Protein AF-0000000068209493 (afdb_homodimer)

Nearest PDB structures (foldseek):
  2lq6-assembly1_A  TM=4.702E-01  e=1.940E+00  Homo sapiens
  5knc-assembly1_G  TM=2.313E-01  e=2.821E+00  Enterococcus hirae ATCC 9790
  7uzk-assembly1_H  TM=2.709E-01  e=6.755E+00  Rattus norvegicus
  2lq6-assembly1_A  TM=4.781E-01  e=2.216E+00  Homo sapiens
  3aon-assembly1_A  TM=2.935E-01  e=2.082E+00  Enterococcus hirae

InterPro domains:
  IPR031424 UPAR/Ly6 domain-containing protein Quiver-like [PF17064] (22-140)
  IPR050975 Sleep homeostasis regulator [PTHR33562] (3-161)

Solvent-accessible surface area (backbone atoms only — not comparable to full-atom values): 18714 Å² total; per-residue (Å²): 135,85,79,76,77,78,76,76,74,76,74,74,74,73,74,67,71,65,85,68,60,36,28,17,44,69,44,30,27,84,81,37,48,71,50,44,64,36,26,69,84,63,66,55,72,68,40,65,45,48,71,66,34,33,51,51,30,23,52,54,42,23,72,75,37,68,76,35,38,71,66,48,55,77,57,60,73,51,57,50,71,60,70,52,55,17,21,25,30,36,33,33,28,54,63,92,42,77,41,43,38,26,17,34,39,70,33,80,62,54,86,62,31,60,58,55,50,47,59,71,64,43,45,93,48,40,35,69,78,41,66,49,72,38,73,48,69,49,60,43,41,67,77,69,74,72,67,71,66,63,64,62,62,56,58,54,56,56,54,56,58,71,70,102,136,84,80,76,76,76,76,77,74,75,74,73,73,74,74,68,73,64,83,69,61,37,28,17,42,69,45,30,27,85,82,37,48,72,50,45,64,36,26,68,82,63,65,56,70,67,39,64,46,48,72,66,34,32,51,50,30,22,51,54,40,23,73,75,37,68,75,34,38,70,66,48,56,77,55,60,73,5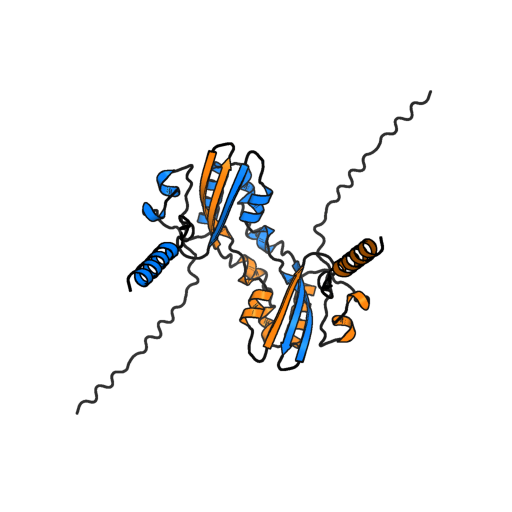0,56,50,71,61,69,52,56,17,21,25,30,36,33,34,28,55,65,91,45,76,38,43,39,26,17,32,38,70,34,81,62,56,87,61,32,58,58,55,51,45,57,72,65,43,45,93,48,40,35,68,78,41,65,50,73,38,75,48,67,49,58,44,42,67,78,69,72,69,66,70,64,63,62,62,61,57,59,53,54,56,56,55,58,69,72,99

Organism: Rhynchophorus ferrugineus (NCBI:txid354439)

Foldseek 3Di:
DPPPPPPPPPPPPPCPVPVFAAWEDQDDCVVPVPCQQAVVVVVNDTDGDDPVSLVSNLVRQCVVPVVSNVLSDDPVVVVVVDFDKDKDWDWDDDPNDIDIDIDIDGDDCVVNVSVSSQCVVDDPVRHDPDDDDDGHHHPPGDPPPPPVPVVVVVVVVVVVVVVD/DPPPPPPPPPPPPPCPVPVFAAWEDQDDCVVPVPCQQAVVVVVNDTDGDDPVSLVSNLVVQCVVPVVSNVLSDDDVVVVVVDFDKDKDWDWDDDPNDIDIDIDIDGDDCVVNVSVSSQCVVDDPVRHDPDDDDDGHHHPPGDPPPPPVPVVVVVVVVVVVVVVD

Secondary structure (DSSP, 8-state):
--------------------PPEEE-EETTT-HHHHHSTTTTTPPEEE-SHHHHHHHHHHHHHH-TTHHHHT---HHHHHH---EEEEEEEEEETTEEEEEEEEEEPP-GGG-HHHHHHHT--SSEEEEEEEEE-STTTTS-------THHHHHHHHHHHHHH-/--------------------PPEEE-EETTT-HHHHHSTTTTTPPEEE-SHHHHHHHHHHHHHH-TTHHHHT---HHHHHH---EEEEEEEEEETTEEEEEEEEEEPP-GGG-HHHHHHHT--SSEEEEEEEEE-STTTTS-------THHHHHHHHHHHHHH-

Radius of gyration: 28.02 Å; Cα contacts (8 Å, |Δi|>4): 519; chains: 2; bounding box: 82×65×112 Å

Sequence (328 aa):
MYTVVIHCVILLVLFFKSGECVKCYVCSTKDNETMCRNPEWHNLELYECGHQALENTRHIAKRIDPSYDKIFEVDTSAMSKHLDLDCLKVVTKVGNKEYIFRGCQLAEQKSLDICVKMKKADTNYLKKTHCSRCSTDGCNSVTRSFVSTMCLFLSFLLQIYRCFMYTVVIHCVILLVLFFKSGECVKCYVCSTKDNETMCRNPEWHNLELYECGHQALENTRHIAKRIDPSYDKIFEVDTSAMSKHLDLDCLKVVTKVGNKEYIFRGCQLAEQKSLDICVKMKKADTNYLKKTHCSRCSTDGCNSVTRSFVSTMCLFLSFLLQIYRCF

pLDDT: mean 76.42, std 22.76, range [31.73, 98.56]

Structure (mmCIF, N/CA/C/O backbone):
data_AF-0000000068209493-model_v1
#
loop_
_entity.id
_entity.type
_entity.pdbx_description
1 polymer 'Protein sleepless'
#
loop_
_atom_site.group_PDB
_atom_site.id
_atom_site.type_symbol
_atom_site.label_atom_id
_atom_site.label_alt_id
_atom_site.label_comp_id
_atom_site.label_asym_id
_atom_site.label_entity_id
_atom_site.label_seq_id
_atom_site.pdbx_PDB_ins_code
_atom_site.Cartn_x
_atom_site.Cartn_y
_atom_site.Cartn_z
_atom_site.occupancy
_atom_site.B_iso_or_equiv
_atom_site.auth_seq_id
_atom_site.auth_comp_id
_atom_site.auth_asym_id
_atom_site.auth_atom_id
_atom_site.pdbx_PDB_model_num
ATOM 1 N N . MET A 1 1 ? -19.766 25.422 -57.875 1 31.73 1 MET A N 1
ATOM 2 C CA . MET A 1 1 ? -20.156 24.625 -56.719 1 31.73 1 MET A CA 1
ATOM 3 C C . MET A 1 1 ? -18.938 24.172 -55.938 1 31.73 1 MET A C 1
ATOM 5 O O . MET A 1 1 ? -18.188 23.297 -56.375 1 31.73 1 MET A O 1
ATOM 9 N N . TYR A 1 2 ? -18.141 25.156 -55.281 1 37.19 2 TYR A N 1
ATOM 10 C CA . TYR A 1 2 ? -16.922 25.141 -54.5 1 37.19 2 TYR A CA 1
ATOM 11 C C . TYR A 1 2 ? -17.078 24.281 -53.25 1 37.19 2 TYR A C 1
ATOM 13 O O . TYR A 1 2 ? -17.938 24.562 -52.406 1 37.19 2 TYR A O 1
ATOM 21 N N . THR A 1 3 ? -17.016 22.906 -53.406 1 36.69 3 THR A N 1
ATOM 22 C CA . THR A 1 3 ? -17.047 21.891 -52.344 1 36.69 3 THR A CA 1
ATOM 23 C C . THR A 1 3 ? -15.977 22.188 -51.312 1 36.69 3 THR A C 1
ATOM 25 O O . THR A 1 3 ? -14.781 22.203 -51.625 1 36.69 3 THR A O 1
ATOM 28 N N . VAL A 1 4 ? -16.234 23.094 -50.344 1 35.09 4 VAL A N 1
ATOM 29 C CA . VAL A 1 4 ? -15.469 23.406 -49.156 1 35.09 4 VAL A CA 1
ATOM 30 C C . VAL A 1 4 ? -15.211 22.125 -48.344 1 35.09 4 VAL A C 1
ATOM 32 O O . VAL A 1 4 ? -16.156 21.453 -47.906 1 35.09 4 VAL A O 1
ATOM 35 N N . VAL A 1 5 ? -14.227 21.297 -48.719 1 36.25 5 VAL A N 1
ATOM 36 C CA . VAL A 1 5 ? -13.695 20.172 -47.969 1 36.25 5 VAL A CA 1
ATOM 37 C C . VAL A 1 5 ? -13.312 20.625 -46.562 1 36.25 5 VAL A C 1
ATOM 39 O O . VAL A 1 5 ? -12.414 21.453 -46.375 1 36.25 5 VAL A O 1
ATOM 42 N N . ILE A 1 6 ? -14.273 20.797 -45.625 1 36.53 6 ILE A N 1
ATOM 43 C CA . ILE A 1 6 ? -14.055 20.984 -44.188 1 36.53 6 ILE A CA 1
ATOM 44 C C . ILE A 1 6 ? -13.172 19.859 -43.656 1 36.53 6 ILE A C 1
ATOM 46 O O . ILE A 1 6 ? -13.57 18.688 -43.688 1 36.53 6 ILE A O 1
ATOM 50 N N . HIS A 1 7 ? -11.844 19.844 -44 1 37.94 7 HIS A N 1
ATOM 51 C CA . HIS A 1 7 ? -10.906 18.984 -43.281 1 37.94 7 HIS A CA 1
ATOM 52 C C . HIS A 1 7 ? -11.039 19.156 -41.781 1 37.94 7 HIS A C 1
ATOM 54 O O . HIS A 1 7 ? -10.781 20.25 -41.25 1 37.94 7 HIS A O 1
ATOM 60 N N . CYS A 1 8 ? -12.008 18.516 -41.094 1 36.91 8 CYS A N 1
ATOM 61 C CA . CYS A 1 8 ? -12.062 18.359 -39.656 1 36.91 8 CYS A CA 1
ATOM 62 C C . CYS A 1 8 ? -10.742 17.812 -39.125 1 36.91 8 CYS A C 1
ATOM 64 O O . CYS A 1 8 ? -10.406 16.656 -39.344 1 36.91 8 CYS A O 1
ATOM 66 N N . VAL A 1 9 ? -9.648 18.609 -39.125 1 35.78 9 VAL A N 1
ATOM 67 C CA . VAL A 1 9 ? -8.484 18.297 -38.312 1 35.78 9 VAL A CA 1
ATOM 68 C C . VAL A 1 9 ? -8.938 17.875 -36.906 1 35.78 9 VAL A C 1
ATOM 70 O O . VAL A 1 9 ? -9.508 18.656 -36.156 1 35.78 9 VAL A O 1
ATOM 73 N N . ILE A 1 10 ? -9.438 16.641 -36.781 1 37.81 10 ILE A N 1
ATOM 74 C CA . ILE A 1 10 ? -9.516 16 -35.469 1 37.81 10 ILE A CA 1
ATOM 75 C C . ILE A 1 10 ? -8.219 16.234 -34.688 1 37.81 10 ILE A C 1
ATOM 77 O O . ILE A 1 10 ? -7.16 15.734 -35.094 1 37.81 10 ILE A O 1
ATOM 81 N N . LEU A 1 11 ? -7.969 17.469 -34.219 1 36.62 11 LEU A N 1
ATOM 82 C CA . LEU A 1 11 ? -6.977 17.703 -33.156 1 36.62 11 LEU A CA 1
ATOM 83 C C . LEU A 1 11 ? -7.047 16.609 -32.125 1 36.62 11 LEU A C 1
ATOM 85 O O . LEU A 1 11 ? -8.031 16.5 -31.375 1 36.62 11 LEU A O 1
ATOM 89 N N . LEU A 1 12 ? -6.535 15.484 -32.406 1 35.66 12 LEU A N 1
ATOM 90 C CA . LEU A 1 12 ? -6.199 14.516 -31.375 1 35.66 12 LEU A CA 1
ATOM 91 C C . LEU A 1 12 ? -5.457 15.188 -30.219 1 35.66 12 LEU A C 1
ATOM 93 O O . LEU A 1 12 ? -4.273 15.523 -30.359 1 35.66 12 LEU A O 1
ATOM 97 N N . VAL A 1 13 ? -6.078 16.094 -29.453 1 35.31 13 VAL A N 1
ATOM 98 C CA . VAL A 1 13 ? -5.527 16.484 -28.156 1 35.31 13 VAL A CA 1
ATOM 99 C C . VAL A 1 13 ? -5.031 15.242 -27.422 1 35.31 13 VAL A C 1
ATOM 101 O O . VAL A 1 13 ? -5.824 14.383 -27.031 1 35.31 13 VAL A O 1
ATOM 104 N N . LEU A 1 14 ? -3.996 14.633 -27.906 1 34.66 14 LEU A N 1
ATOM 105 C CA . LEU A 1 14 ? -3.242 13.75 -27.031 1 34.66 14 LEU A CA 1
ATOM 106 C C . LEU A 1 14 ? -3.123 14.344 -25.625 1 34.66 14 LEU A C 1
ATOM 108 O O . LEU A 1 14 ? -2.381 15.305 -25.422 1 34.66 14 LEU A O 1
ATOM 112 N N . PHE A 1 15 ? -4.227 14.445 -24.875 1 35.72 15 PHE A N 1
ATOM 113 C CA . PHE A 1 15 ? -4.102 14.656 -23.438 1 35.72 15 PHE A CA 1
ATOM 114 C C . PHE A 1 15 ? -3.014 13.766 -22.844 1 35.72 15 PHE A C 1
ATOM 116 O O . PHE A 1 15 ? -3.217 12.562 -22.672 1 35.72 15 PHE A O 1
ATOM 123 N N . PHE A 1 16 ? -1.826 13.875 -23.312 1 33.34 16 PHE A N 1
ATOM 124 C CA . PHE A 1 16 ? -0.745 13.383 -22.469 1 33.34 16 PHE A CA 1
ATOM 125 C C . PHE A 1 16 ? -1.03 13.672 -21 1 33.34 16 PHE A C 1
ATOM 127 O O . PHE A 1 16 ? -1.146 14.836 -20.609 1 33.34 16 PHE A O 1
ATOM 134 N N . LYS A 1 17 ? -1.896 13.023 -20.406 1 35.25 17 LYS A N 1
ATOM 135 C CA . LYS A 1 17 ? -1.907 13.133 -18.953 1 35.25 17 LYS A CA 1
ATOM 136 C C . LYS A 1 17 ? -0.489 13.164 -18.391 1 35.25 17 LYS A C 1
ATOM 138 O O . LYS A 1 17 ? 0.212 12.148 -18.391 1 35.25 17 LYS A O 1
ATOM 143 N N . SER A 1 18 ? 0.429 13.977 -18.625 1 37.78 18 SER A N 1
ATOM 144 C CA . SER A 1 18 ? 1.604 14.219 -17.797 1 37.78 18 SER A CA 1
ATOM 145 C C . SER A 1 18 ? 1.307 13.953 -16.328 1 37.78 18 SER A C 1
ATOM 147 O O . SER A 1 18 ? 0.245 14.32 -15.82 1 37.78 18 SER A O 1
ATOM 149 N N . GLY A 1 19 ? 1.503 12.758 -15.891 1 46.53 19 GLY A N 1
ATOM 150 C CA . GLY A 1 19 ? 1.277 12.359 -14.516 1 46.53 19 GLY A CA 1
ATOM 151 C C . GLY A 1 19 ? 1.45 13.5 -13.523 1 46.53 19 GLY A C 1
ATOM 152 O O . GLY A 1 19 ? 2.547 13.719 -13.008 1 46.53 19 GLY A O 1
ATOM 153 N N . GLU A 1 20 ? 0.822 14.578 -13.766 1 58.5 20 GLU A N 1
ATOM 154 C CA . GLU A 1 20 ? 0.876 15.781 -12.938 1 58.5 20 GLU A CA 1
ATOM 155 C C . GLU A 1 20 ? 0.744 15.438 -11.453 1 58.5 20 GLU A C 1
ATOM 157 O O . GLU A 1 20 ? -0.071 14.594 -11.078 1 58.5 20 GLU A O 1
ATOM 162 N N . CYS A 1 21 ? 1.798 15.781 -10.617 1 75 21 CYS A N 1
ATOM 163 C CA . CYS A 1 21 ? 1.817 15.656 -9.164 1 75 21 CYS A CA 1
ATOM 164 C C . CYS A 1 21 ? 0.58 16.297 -8.547 1 75 21 CYS A C 1
ATOM 166 O O . CYS A 1 21 ? 0.134 17.359 -8.992 1 75 21 CYS A O 1
ATOM 168 N N . VAL A 1 22 ? -0.1 15.641 -7.723 1 84.75 22 VAL A N 1
ATOM 169 C CA . VAL A 1 22 ? -1.278 16.141 -7.023 1 84.75 22 VAL A CA 1
ATOM 170 C C . VAL A 1 22 ? -0.925 17.422 -6.277 1 84.75 22 VAL A C 1
ATOM 172 O O . VAL A 1 22 ? 0.2 17.578 -5.797 1 84.75 22 VAL A O 1
ATOM 175 N N . LYS A 1 23 ? -1.852 18.406 -6.32 1 92 23 LYS A N 1
ATOM 176 C CA . LYS A 1 23 ? -1.692 19.625 -5.539 1 92 23 LYS A CA 1
ATOM 177 C C . LYS A 1 23 ? -2.539 19.578 -4.27 1 92 23 LYS A C 1
ATOM 179 O O . LYS A 1 23 ? -3.705 19.188 -4.309 1 92 23 LYS A O 1
ATOM 184 N N . CYS A 1 24 ? -1.912 20.016 -3.152 1 94.81 24 CYS A N 1
ATOM 185 C CA . CYS A 1 24 ? -2.578 19.844 -1.864 1 94.81 24 CYS A CA 1
ATOM 186 C C . CYS A 1 24 ? -2.426 21.094 -1.007 1 94.81 24 CYS A C 1
ATOM 188 O O . CYS A 1 24 ? -1.529 21.906 -1.24 1 94.81 24 CYS A O 1
ATOM 190 N N . TYR A 1 25 ? -3.357 21.281 -0.033 1 96.25 25 TYR A N 1
ATOM 191 C CA . TYR A 1 25 ? -3.145 22.25 1.036 1 96.25 25 TYR A CA 1
ATOM 192 C C . TYR A 1 25 ? -2.035 21.781 1.976 1 96.25 25 TYR A C 1
ATOM 194 O O . TYR A 1 25 ? -1.964 20.609 2.334 1 96.25 25 TYR A O 1
ATOM 202 N N . VAL A 1 26 ? -1.136 22.734 2.25 1 97.75 26 VAL A N 1
ATOM 203 C CA . VAL A 1 26 ? -0.079 22.484 3.225 1 97.75 26 VAL A CA 1
ATOM 204 C C . VAL A 1 26 ? -0.149 23.531 4.34 1 97.75 26 VAL A C 1
ATOM 206 O O . VAL A 1 26 ? 0.215 24.688 4.137 1 97.75 26 VAL A O 1
ATOM 209 N N . CYS A 1 27 ? -0.677 23.031 5.484 1 97.94 27 CYS A N 1
ATOM 210 C CA . CYS A 1 27 ? -0.925 23.984 6.566 1 97.94 27 CYS A CA 1
ATOM 211 C C . CYS A 1 27 ? -1.177 23.25 7.879 1 97.94 27 CYS A C 1
ATOM 213 O O . CYS A 1 27 ? -1.248 22.016 7.906 1 97.94 27 CYS A O 1
ATOM 215 N N . SER A 1 28 ? -1.224 23.969 8.992 1 98.5 28 SER A N 1
ATOM 216 C CA . SER A 1 28 ? -1.59 23.5 10.32 1 98.5 28 SER A CA 1
ATOM 217 C C . SER A 1 28 ? -2.391 24.547 11.086 1 98.5 28 SER A C 1
ATOM 219 O O . SER A 1 28 ? -2.105 25.734 10.992 1 98.5 28 SER A O 1
ATOM 221 N N . THR A 1 29 ? -3.367 24.016 11.836 1 97.81 29 THR A N 1
ATOM 222 C CA . THR A 1 29 ? -4.117 24.938 12.68 1 97.81 29 THR A CA 1
ATOM 223 C C . THR A 1 29 ? -3.223 25.516 13.781 1 97.81 29 THR A C 1
ATOM 225 O O . THR A 1 29 ? -3.535 26.562 14.359 1 97.81 29 THR A O 1
ATOM 228 N N . LYS A 1 30 ? -2.145 24.906 14.055 1 97.56 30 LYS A N 1
ATOM 229 C CA . LYS A 1 30 ? -1.186 25.453 15.008 1 97.56 30 LYS A CA 1
ATOM 230 C C . LYS A 1 30 ? -0.58 26.75 14.492 1 97.56 30 LYS A C 1
ATOM 232 O O . LYS A 1 30 ? -0.306 27.672 15.273 1 97.56 30 LYS A O 1
ATOM 237 N N . ASP A 1 31 ? -0.325 26.859 13.18 1 96.94 31 ASP A N 1
ATOM 238 C CA . ASP A 1 31 ? 0.285 28.031 12.562 1 96.94 31 ASP A CA 1
ATOM 239 C C . ASP A 1 31 ? -0.766 29.094 12.242 1 96.94 31 ASP A C 1
ATOM 241 O O . ASP A 1 31 ? -0.538 30.281 12.445 1 96.94 31 ASP A O 1
ATOM 245 N N . ASN A 1 32 ? -1.855 28.672 11.711 1 97.06 32 ASN A N 1
ATOM 246 C CA . ASN A 1 32 ? -2.986 29.531 11.383 1 97.06 32 ASN A CA 1
ATOM 247 C C . ASN A 1 32 ? -4.312 28.781 11.508 1 97.06 32 ASN A C 1
ATOM 249 O O . ASN A 1 32 ? -4.723 28.078 10.586 1 97.06 32 ASN A O 1
ATOM 253 N N . GLU A 1 33 ? -4.984 29.016 12.625 1 97.19 33 GLU A N 1
ATOM 254 C CA . GLU A 1 33 ? -6.191 28.281 12.984 1 97.19 33 GLU A CA 1
ATOM 255 C C . GLU A 1 33 ? -7.281 28.453 11.938 1 97.19 33 GLU A C 1
ATOM 257 O O . GLU A 1 33 ? -7.77 27.469 11.375 1 97.19 33 GLU A O 1
ATOM 262 N N . THR A 1 34 ? -7.621 29.641 11.586 1 95.19 34 THR A N 1
ATOM 263 C CA . THR A 1 34 ? -8.75 29.953 10.719 1 95.19 34 THR A CA 1
ATOM 264 C C . THR A 1 34 ? -8.484 29.484 9.289 1 95.19 34 THR A C 1
ATOM 266 O O . THR A 1 34 ? -9.328 28.844 8.672 1 95.19 34 THR A O 1
ATOM 269 N N . MET A 1 35 ? -7.305 29.719 8.797 1 95.5 35 MET A N 1
ATOM 270 C CA . MET A 1 35 ? -6.973 29.422 7.41 1 95.5 35 MET A CA 1
ATOM 271 C C . MET A 1 35 ? -6.902 27.906 7.188 1 95.5 35 MET A C 1
ATOM 273 O O . MET A 1 35 ? -7.426 27.406 6.195 1 95.5 35 MET A O 1
ATOM 277 N N . CYS A 1 36 ? -6.297 27.188 8.164 1 97.31 36 CYS A N 1
ATOM 278 C CA . CYS A 1 36 ? -6.078 25.766 7.93 1 97.31 36 CYS A CA 1
ATOM 279 C C . CYS A 1 36 ? -7.324 24.953 8.266 1 97.31 36 CYS A C 1
ATOM 281 O O . CYS A 1 36 ? -7.527 23.875 7.723 1 97.31 36 CYS A O 1
ATOM 283 N N . ARG A 1 37 ? -8.18 25.469 9.141 1 94.75 37 ARG A N 1
ATOM 284 C CA . ARG A 1 37 ? -9.422 24.766 9.461 1 94.75 37 ARG A CA 1
ATOM 285 C C . ARG A 1 37 ? -10.328 24.688 8.242 1 94.75 37 ARG A C 1
ATOM 287 O O . ARG A 1 37 ? -11 23.672 8.023 1 94.75 37 ARG A O 1
ATOM 294 N N . ASN A 1 38 ? -10.367 25.766 7.41 1 92.38 38 ASN A N 1
ATOM 295 C CA . ASN A 1 38 ? -11.172 25.828 6.195 1 92.38 38 ASN A CA 1
ATOM 296 C C . ASN A 1 38 ? -10.383 26.422 5.031 1 92.38 38 ASN A C 1
ATOM 298 O O . ASN A 1 38 ? -10.695 27.531 4.574 1 92.38 38 ASN A O 1
ATOM 302 N N . PRO A 1 39 ? -9.453 25.609 4.457 1 96.06 39 PRO A N 1
ATOM 303 C CA . PRO A 1 39 ? -8.516 26.203 3.502 1 96.06 39 PRO A CA 1
ATOM 304 C C . PRO A 1 39 ? -9.188 26.609 2.193 1 96.06 39 PRO A C 1
ATOM 306 O O . PRO A 1 39 ? -8.828 27.641 1.603 1 96.06 39 PRO A O 1
ATOM 309 N N . GLU A 1 40 ? -10.141 25.828 1.741 1 90.38 40 GLU A N 1
ATOM 310 C CA . GLU A 1 40 ? -10.844 26.172 0.509 1 90.38 40 GLU A CA 1
ATOM 311 C C . GLU A 1 40 ? -11.617 27.469 0.66 1 90.38 40 GLU A C 1
ATOM 313 O O . GLU A 1 40 ? -11.578 28.328 -0.224 1 90.38 40 GLU A O 1
ATOM 318 N N . TRP A 1 41 ? -12.305 27.594 1.785 1 90.31 41 TRP A N 1
ATOM 319 C CA . TRP A 1 41 ? -13.102 28.781 2.059 1 90.31 41 TRP A CA 1
ATOM 320 C C . TRP A 1 41 ? -12.234 30.031 2.055 1 90.31 41 TRP A C 1
ATOM 322 O O . TRP A 1 41 ? -12.688 31.125 1.674 1 90.31 41 TRP A O 1
ATOM 332 N N . HIS A 1 42 ? -11.062 29.969 2.52 1 95.25 42 HIS A N 1
ATOM 333 C CA . HIS A 1 42 ? -10.18 31.125 2.654 1 95.25 42 HIS A CA 1
ATOM 334 C C . HIS A 1 42 ? -9.211 31.219 1.477 1 95.25 42 HIS A C 1
ATOM 336 O O . HIS A 1 42 ? -8.219 31.938 1.539 1 95.25 42 HIS A O 1
ATOM 342 N N . ASN A 1 43 ? -9.414 30.484 0.457 1 94.62 43 ASN A N 1
ATOM 343 C CA . ASN A 1 43 ? -8.656 30.5 -0.792 1 94.62 43 ASN A CA 1
ATOM 344 C C . ASN A 1 43 ? -7.172 30.25 -0.554 1 94.62 43 ASN A C 1
ATOM 346 O O . ASN A 1 43 ? -6.324 30.938 -1.126 1 94.62 43 ASN A O 1
ATOM 350 N N . LEU A 1 44 ? -6.895 29.359 0.387 1 95.88 44 LEU A N 1
ATOM 351 C CA . LEU A 1 44 ? -5.5 28.984 0.604 1 95.88 44 LEU A CA 1
ATOM 352 C C . LEU A 1 44 ? -4.902 28.359 -0.653 1 95.88 44 LEU A C 1
ATOM 354 O O . LEU A 1 44 ? -5.559 27.562 -1.325 1 95.88 44 LEU A O 1
ATOM 358 N N . GLU A 1 45 ? -3.66 28.672 -0.93 1 96.38 45 GLU A N 1
ATOM 359 C CA . GLU A 1 45 ? -2.99 28.188 -2.129 1 96.38 45 GLU A CA 1
ATOM 360 C C . GLU A 1 45 ? -2.668 26.688 -2.008 1 96.38 45 GLU A C 1
ATOM 362 O O . GLU A 1 45 ? -2.316 26.219 -0.927 1 96.38 45 GLU A O 1
ATOM 367 N N . LEU A 1 46 ? -2.744 26.047 -3.166 1 95.12 46 LEU A N 1
ATOM 368 C CA . LEU A 1 46 ? -2.346 24.656 -3.26 1 95.12 46 LEU A CA 1
ATOM 369 C C . LEU A 1 46 ? -0.872 24.531 -3.633 1 95.12 46 LEU A C 1
ATOM 371 O O . LEU A 1 46 ? -0.346 25.359 -4.379 1 95.12 46 LEU A O 1
ATOM 375 N N . TYR A 1 47 ? -0.259 23.516 -3.121 1 93.25 47 TYR A N 1
ATOM 376 C CA . TYR A 1 47 ? 1.136 23.234 -3.439 1 93.25 47 TYR A CA 1
ATOM 377 C C . TYR A 1 47 ? 1.268 21.906 -4.172 1 93.25 47 TYR A C 1
ATOM 379 O O . TYR A 1 47 ? 0.614 20.922 -3.809 1 93.25 47 TYR A O 1
ATOM 387 N N . GLU A 1 48 ? 2.15 21.875 -5.145 1 90.44 48 GLU A N 1
ATOM 388 C CA . GLU A 1 48 ? 2.449 20.609 -5.824 1 90.44 48 GLU A CA 1
ATOM 389 C C . GLU A 1 48 ? 3.221 19.656 -4.914 1 90.44 48 GLU A C 1
ATOM 391 O O . GLU A 1 48 ? 4.211 20.062 -4.289 1 90.44 48 GLU A O 1
ATOM 396 N N . CYS A 1 49 ? 2.734 18.5 -4.809 1 87.31 49 CYS A N 1
ATOM 397 C CA . CYS A 1 49 ? 3.418 17.531 -3.963 1 87.31 4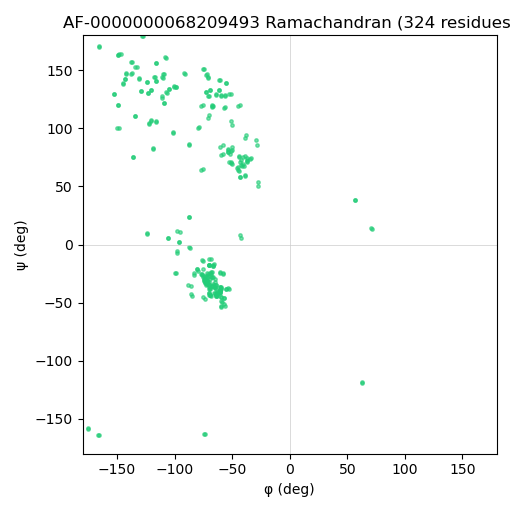9 CYS A CA 1
ATOM 398 C C . CYS A 1 49 ? 4.707 17.047 -4.617 1 87.31 49 CYS A C 1
ATOM 400 O O . CYS A 1 49 ? 4.723 16.734 -5.809 1 87.31 49 CYS A O 1
ATOM 402 N N . GLY A 1 50 ? 5.719 17.062 -3.912 1 80.81 50 GLY A N 1
ATOM 403 C CA . GLY A 1 50 ? 7.07 16.594 -4.203 1 80.81 50 GLY A CA 1
ATOM 404 C C . GLY A 1 50 ? 7.941 16.5 -2.965 1 80.81 50 GLY A C 1
ATOM 405 O O . GLY A 1 50 ? 7.434 16.438 -1.844 1 80.81 50 GLY A O 1
ATOM 406 N N . HIS A 1 51 ? 9.18 16.406 -3.16 1 78.5 51 HIS A N 1
ATOM 407 C CA . HIS A 1 51 ? 10.109 16.234 -2.049 1 78.5 51 HIS A CA 1
ATOM 408 C C . HIS A 1 51 ? 9.961 17.375 -1.033 1 78.5 51 HIS A C 1
ATOM 410 O O . HIS A 1 51 ? 9.922 17.125 0.174 1 78.5 51 HIS A O 1
ATOM 416 N N . GLN A 1 52 ? 9.906 18.594 -1.536 1 85.19 52 GLN A N 1
ATOM 417 C CA . GLN A 1 52 ? 9.82 19.75 -0.645 1 85.19 52 GLN A CA 1
ATOM 418 C C . GLN A 1 52 ? 8.539 19.719 0.178 1 85.19 52 GLN A C 1
ATOM 420 O O . GLN A 1 52 ? 8.555 20.016 1.374 1 85.19 52 GLN A O 1
ATOM 425 N N . ALA A 1 53 ? 7.457 19.359 -0.437 1 89 53 ALA A N 1
ATOM 426 C CA . ALA A 1 53 ? 6.176 19.312 0.263 1 89 53 ALA A CA 1
ATOM 427 C C . ALA A 1 53 ? 6.18 18.219 1.326 1 89 53 ALA A C 1
ATOM 429 O O . ALA A 1 53 ? 5.586 18.375 2.396 1 89 53 ALA A O 1
ATOM 430 N N . LEU A 1 54 ? 6.879 17.156 1.012 1 89.56 54 LEU A N 1
ATOM 431 C CA . LEU A 1 54 ? 7.031 16.094 1.991 1 89.56 54 LEU A CA 1
ATOM 432 C C . LEU A 1 54 ? 7.801 16.578 3.215 1 89.56 54 LEU A C 1
ATOM 434 O O . LEU A 1 54 ? 7.398 16.328 4.352 1 89.56 54 LEU A O 1
ATOM 438 N N . GLU A 1 55 ? 8.828 17.297 2.959 1 88.44 55 GLU A N 1
ATOM 439 C CA . GLU A 1 55 ? 9.625 17.844 4.051 1 88.44 55 GLU A CA 1
ATOM 440 C C . GLU A 1 55 ? 8.828 18.859 4.859 1 88.44 55 GLU A C 1
ATOM 442 O O . GLU A 1 55 ? 8.891 18.859 6.09 1 88.44 55 GLU A O 1
ATOM 447 N N . ASN A 1 56 ? 8.109 19.672 4.184 1 94.25 56 ASN A N 1
ATOM 448 C CA . ASN A 1 56 ? 7.27 20.656 4.867 1 94.25 56 ASN A CA 1
ATOM 449 C C . ASN A 1 56 ? 6.234 19.984 5.762 1 94.25 56 ASN A C 1
ATOM 451 O O . ASN A 1 56 ? 5.996 20.422 6.887 1 94.25 56 ASN A O 1
ATOM 455 N N . THR A 1 57 ? 5.672 18.938 5.27 1 97.19 57 THR A N 1
ATOM 456 C CA . THR A 1 57 ? 4.695 18.203 6.062 1 97.19 57 THR A CA 1
ATOM 457 C C . THR A 1 57 ? 5.344 17.625 7.316 1 97.19 57 THR A C 1
ATOM 459 O O . THR A 1 57 ? 4.762 17.672 8.398 1 97.19 57 THR A O 1
ATOM 462 N N . ARG A 1 58 ? 6.508 17.125 7.141 1 95.25 58 ARG A N 1
ATOM 463 C CA . ARG A 1 58 ? 7.258 16.594 8.273 1 95.25 58 ARG A CA 1
ATOM 464 C C . ARG A 1 58 ? 7.504 17.688 9.32 1 95.25 58 ARG A C 1
ATOM 466 O O . ARG A 1 58 ? 7.281 17.469 10.516 1 95.25 58 ARG A O 1
ATOM 473 N N . HIS A 1 59 ? 7.895 18.797 8.852 1 96.31 59 HIS A N 1
ATOM 474 C CA . HIS A 1 59 ? 8.164 19.891 9.766 1 96.31 59 HIS A CA 1
ATOM 475 C C . HIS A 1 59 ? 6.895 20.328 10.492 1 96.31 59 HIS A C 1
ATOM 477 O O . HIS A 1 59 ? 6.922 20.594 11.695 1 96.31 59 HIS A O 1
ATOM 483 N N . ILE A 1 60 ? 5.84 20.406 9.805 1 98.19 60 ILE A N 1
ATOM 484 C CA . ILE A 1 60 ? 4.555 20.766 10.398 1 98.19 60 ILE A CA 1
ATOM 485 C C . ILE A 1 60 ? 4.18 19.75 11.477 1 98.19 60 ILE A C 1
ATOM 487 O O . ILE A 1 60 ? 3.832 20.141 12.594 1 98.19 60 ILE A O 1
ATOM 491 N N . ALA A 1 61 ? 4.277 18.531 11.141 1 98.06 61 ALA A N 1
ATOM 492 C CA . ALA A 1 61 ? 3.92 17.469 12.078 1 98.06 61 ALA A CA 1
ATOM 493 C C . ALA A 1 61 ? 4.793 17.516 13.328 1 98.06 61 ALA A C 1
ATOM 495 O O . ALA A 1 61 ? 4.297 17.391 14.445 1 98.06 61 ALA A O 1
ATOM 496 N N . LYS A 1 62 ? 6.062 17.75 13.117 1 97.25 62 LYS A N 1
ATOM 497 C CA . LYS A 1 62 ? 7.023 17.828 14.219 1 97.25 62 LYS A CA 1
ATOM 498 C C . LYS A 1 62 ? 6.66 18.953 15.188 1 97.25 62 LYS A C 1
ATOM 500 O O . LYS A 1 62 ? 6.84 18.812 16.406 1 97.25 62 LYS A O 1
ATOM 505 N N . ARG A 1 63 ? 6.168 20.047 14.688 1 97.5 63 ARG A N 1
ATOM 506 C CA . ARG A 1 63 ? 5.812 21.188 15.523 1 97.5 63 ARG A CA 1
ATOM 507 C C . ARG A 1 63 ? 4.57 20.891 16.359 1 97.5 63 ARG A C 1
ATOM 509 O O . ARG A 1 63 ? 4.375 21.484 17.422 1 97.5 63 ARG A O 1
ATOM 516 N N . ILE A 1 64 ? 3.758 20 15.891 1 97 64 ILE A N 1
ATOM 517 C CA . ILE A 1 64 ? 2.588 19.594 16.656 1 97 64 ILE A CA 1
ATOM 518 C C . ILE A 1 64 ? 3.018 18.672 17.797 1 97 64 ILE A C 1
ATOM 520 O O . ILE A 1 64 ? 2.582 18.828 18.938 1 97 64 ILE A O 1
ATOM 524 N N . ASP A 1 65 ? 3.873 17.719 17.484 1 96.25 65 ASP A N 1
ATOM 525 C CA . ASP A 1 65 ? 4.488 16.812 18.453 1 96.25 65 ASP A CA 1
ATOM 526 C C . ASP A 1 65 ? 5.844 16.328 17.953 1 96.25 65 ASP A C 1
ATOM 528 O O . ASP A 1 65 ? 5.945 15.789 16.844 1 96.25 65 ASP A O 1
ATOM 532 N N . PRO A 1 66 ? 6.855 16.422 18.766 1 96.19 66 PRO A N 1
ATOM 533 C CA . PRO A 1 66 ? 8.203 16.062 18.328 1 96.19 66 PRO A CA 1
ATOM 534 C C . PRO A 1 66 ? 8.312 14.594 17.891 1 96.19 66 PRO A C 1
ATOM 536 O O . PRO A 1 66 ? 9.148 14.258 17.062 1 96.19 66 PRO A O 1
ATOM 539 N N . SER A 1 67 ? 7.445 13.742 18.375 1 93.62 67 SER A N 1
ATOM 540 C CA . SER A 1 67 ? 7.512 12.328 18.047 1 93.62 67 SER A CA 1
ATOM 541 C C . SER A 1 67 ? 7.129 12.086 16.594 1 93.62 67 SER A C 1
ATOM 543 O O . SER A 1 67 ? 7.449 11.031 16.031 1 93.62 67 SER A O 1
ATOM 545 N N . TYR A 1 68 ? 6.453 13.078 15.977 1 95.94 68 TYR A N 1
ATOM 546 C CA . TYR A 1 68 ? 6.031 12.93 14.586 1 95.94 68 TYR A CA 1
ATOM 547 C C . TYR A 1 68 ? 7.215 13.102 13.641 1 95.94 68 TYR A C 1
ATOM 549 O O . TYR A 1 68 ? 7.141 12.719 12.469 1 95.94 68 TYR A O 1
ATOM 557 N N . ASP A 1 69 ? 8.305 13.594 14.07 1 94.81 69 ASP A N 1
ATOM 558 C CA . ASP A 1 69 ? 9.469 13.805 13.211 1 94.81 69 ASP A CA 1
ATOM 559 C C . ASP A 1 69 ? 9.898 12.5 12.539 1 94.81 69 ASP A C 1
ATOM 561 O O . ASP A 1 69 ? 9.898 12.391 11.312 1 94.81 69 ASP A O 1
ATOM 565 N N . LYS A 1 70 ? 10.102 11.461 13.305 1 89.75 70 LYS A N 1
ATOM 566 C CA . LYS A 1 70 ? 10.57 10.18 12.789 1 89.75 70 LYS A CA 1
ATOM 567 C C . LYS A 1 70 ? 9.469 9.477 11.984 1 89.75 70 LYS A C 1
ATOM 569 O O . LYS A 1 70 ? 9.75 8.836 10.969 1 89.75 70 LYS A O 1
ATOM 574 N N . ILE A 1 71 ? 8.266 9.688 12.422 1 91 71 ILE A N 1
ATOM 575 C CA . ILE A 1 71 ? 7.121 9.016 11.812 1 91 71 ILE A CA 1
ATOM 576 C C . ILE A 1 71 ? 6.922 9.523 10.383 1 91 71 ILE A C 1
ATOM 578 O O . ILE A 1 71 ? 6.586 8.75 9.484 1 91 71 ILE A O 1
ATOM 582 N N . PHE A 1 72 ? 7.184 10.789 10.18 1 93.19 72 PHE A N 1
ATOM 583 C CA . PHE A 1 72 ? 6.902 11.422 8.891 1 93.19 72 PHE A CA 1
ATOM 584 C C . PHE A 1 72 ? 8.148 11.445 8.016 1 93.19 72 PHE A C 1
ATOM 586 O O . PHE A 1 72 ? 8.133 11.992 6.914 1 93.19 72 PHE A O 1
ATOM 593 N N . GLU A 1 73 ? 9.211 10.867 8.523 1 86.69 73 GLU A N 1
ATOM 594 C CA . GLU A 1 73 ? 10.414 10.758 7.699 1 86.69 73 GLU A CA 1
ATOM 595 C C . GLU A 1 73 ? 10.188 9.812 6.523 1 86.69 73 GLU A C 1
ATOM 597 O O . GLU A 1 73 ? 9.688 8.703 6.695 1 86.69 73 GLU A O 1
ATOM 602 N N . VAL A 1 74 ? 10.328 10.422 5.375 1 74.5 74 VAL A N 1
ATOM 603 C CA . VAL A 1 74 ? 10.227 9.594 4.176 1 74.5 74 VAL A CA 1
ATOM 604 C C . VAL A 1 74 ? 11.617 9.305 3.629 1 74.5 74 VAL A C 1
ATOM 606 O O . VAL A 1 74 ? 12.328 10.211 3.193 1 74.5 74 VAL A O 1
ATOM 609 N N . ASP A 1 75 ? 12.062 8.156 4.031 1 63 75 ASP A N 1
ATOM 610 C CA . ASP A 1 75 ? 13.352 7.727 3.479 1 63 75 ASP A CA 1
ATOM 611 C C . ASP A 1 75 ? 13.156 6.988 2.156 1 63 75 ASP A C 1
ATOM 613 O O . ASP A 1 75 ? 12.867 5.789 2.145 1 63 75 ASP A O 1
ATOM 617 N N . THR A 1 76 ? 13.086 7.715 1.125 1 56.16 76 THR A N 1
ATOM 618 C CA . THR A 1 76 ? 12.867 7.172 -0.211 1 56.16 76 THR A CA 1
ATOM 619 C C . THR A 1 76 ? 13.922 6.117 -0.54 1 56.16 76 THR A C 1
ATOM 621 O O . THR A 1 76 ? 13.664 5.199 -1.319 1 56.16 76 THR A O 1
ATOM 624 N N . SER A 1 77 ? 15.156 6.391 -0.089 1 54.38 77 SER A N 1
ATOM 625 C CA . SER A 1 77 ? 16.188 5.406 -0.355 1 54.38 77 SER A CA 1
ATOM 626 C C . SER A 1 77 ? 15.852 4.059 0.273 1 54.38 77 SER A C 1
ATOM 628 O O . SER A 1 77 ? 16.141 3.008 -0.302 1 54.38 77 SER A O 1
ATOM 630 N N . ALA A 1 78 ? 15.289 4.117 1.478 1 52.31 78 ALA A N 1
ATOM 631 C CA . ALA A 1 78 ? 14.953 2.9 2.211 1 52.31 78 ALA A CA 1
ATOM 632 C C . ALA A 1 78 ? 13.758 2.188 1.579 1 52.31 78 ALA A C 1
ATOM 634 O O . ALA A 1 78 ? 13.609 0.974 1.728 1 52.31 78 ALA A O 1
ATOM 635 N N . MET A 1 79 ? 12.93 2.977 1.073 1 51.84 79 MET A N 1
ATOM 636 C CA . MET A 1 79 ? 11.75 2.365 0.47 1 51.84 79 MET A CA 1
ATOM 637 C C . MET A 1 79 ? 12.148 1.292 -0.537 1 51.84 79 MET A C 1
ATOM 639 O O . MET A 1 79 ? 11.484 0.261 -0.647 1 51.84 79 MET A O 1
ATOM 643 N N . SER A 1 80 ? 13.227 1.578 -1.27 1 50.09 80 SER A N 1
ATOM 644 C CA . SER A 1 80 ? 13.656 0.573 -2.234 1 50.09 80 SER A CA 1
ATOM 645 C C . SER A 1 80 ? 14.32 -0.609 -1.539 1 50.09 80 SER A C 1
ATOM 647 O O . SER A 1 80 ? 14.359 -1.716 -2.082 1 50.09 80 SER A O 1
ATOM 649 N N . LYS A 1 81 ? 15.008 -0.301 -0.427 1 50.53 81 LYS A N 1
ATOM 650 C CA . LYS A 1 81 ? 15.883 -1.312 0.157 1 50.53 81 LYS A CA 1
ATOM 651 C C . LYS A 1 81 ? 15.078 -2.414 0.837 1 50.53 81 LYS A C 1
ATOM 653 O O . LYS A 1 81 ? 15.516 -3.562 0.904 1 50.53 81 LYS A O 1
ATOM 658 N N . HIS A 1 82 ? 13.93 -2.047 1.397 1 51.28 82 HIS A N 1
ATOM 659 C CA . HIS A 1 82 ? 13.258 -3.119 2.119 1 51.28 82 HIS A CA 1
ATOM 660 C C . HIS A 1 82 ? 11.891 -3.416 1.515 1 51.28 82 HIS A C 1
ATOM 662 O O . HIS A 1 82 ? 10.93 -2.686 1.759 1 51.28 82 HIS A O 1
ATOM 668 N N . LEU A 1 83 ? 11.961 -4.219 0.474 1 60.53 83 LEU A N 1
ATOM 669 C CA . LEU A 1 83 ? 10.711 -4.66 -0.134 1 60.53 83 LEU A CA 1
ATOM 670 C C . LEU A 1 83 ? 10.094 -5.801 0.668 1 60.53 83 LEU A C 1
ATOM 672 O O . LEU A 1 83 ? 10.648 -6.898 0.725 1 60.53 83 LEU A O 1
ATOM 676 N N . ASP A 1 84 ? 9.148 -5.445 1.441 1 71.62 84 ASP A N 1
ATOM 677 C CA . ASP A 1 84 ? 8.383 -6.508 2.088 1 71.62 84 ASP A CA 1
ATOM 678 C C . ASP A 1 84 ? 7.637 -7.355 1.057 1 71.62 84 ASP A C 1
ATOM 680 O O . ASP A 1 84 ? 7.094 -6.824 0.085 1 71.62 84 ASP A O 1
ATOM 684 N N . LEU A 1 85 ? 7.898 -8.68 1.266 1 81.94 85 LEU A N 1
ATOM 685 C CA . LEU A 1 85 ? 7.238 -9.609 0.354 1 81.94 85 LEU A CA 1
ATOM 686 C C . LEU A 1 85 ? 6.156 -10.398 1.077 1 81.94 85 LEU A C 1
ATOM 688 O O . LEU A 1 85 ? 6.246 -10.625 2.285 1 81.94 85 LEU A O 1
ATOM 692 N N . ASP A 1 86 ? 5.086 -10.727 0.375 1 87.31 86 ASP A N 1
ATOM 693 C CA . ASP A 1 86 ? 3.963 -11.547 0.819 1 87.31 86 ASP A CA 1
ATOM 694 C C . ASP A 1 86 ? 3.863 -12.836 0.001 1 87.31 86 ASP A C 1
ATOM 696 O O . ASP A 1 86 ? 4.402 -12.914 -1.105 1 87.31 86 ASP A O 1
ATOM 700 N N . CYS A 1 87 ? 3.211 -13.82 0.682 1 91.94 87 CYS A N 1
ATOM 701 C CA . CYS A 1 87 ? 2.723 -14.945 -0.102 1 91.94 87 CYS A CA 1
ATOM 702 C C . CYS A 1 87 ? 1.537 -14.539 -0.968 1 91.94 87 CYS A C 1
ATOM 704 O O . CYS A 1 87 ? 0.726 -13.703 -0.562 1 91.94 87 CYS A O 1
ATOM 706 N N . LEU A 1 88 ? 1.471 -15.102 -2.145 1 95.19 88 LEU A N 1
ATOM 707 C CA . LEU A 1 88 ? 0.429 -14.82 -3.127 1 95.19 88 LEU A CA 1
ATOM 708 C C . LEU A 1 88 ? -0.338 -16.094 -3.482 1 95.19 88 LEU A C 1
ATOM 710 O O . LEU A 1 88 ? 0.262 -17.141 -3.674 1 95.19 88 LEU A O 1
ATOM 714 N N . LYS A 1 89 ? -1.659 -16.016 -3.484 1 93.62 89 LYS A N 1
ATOM 715 C CA . LYS A 1 89 ? -2.512 -17.031 -4.105 1 93.62 89 LYS A CA 1
ATOM 716 C C . LYS A 1 89 ? -3.432 -16.406 -5.152 1 93.62 89 LYS A C 1
ATOM 718 O O . LYS A 1 89 ? -4.117 -15.414 -4.871 1 93.62 89 LYS A O 1
ATOM 723 N N . VAL A 1 90 ? -3.42 -17.047 -6.352 1 96.19 90 VAL A N 1
ATOM 724 C CA . VAL A 1 90 ? -4.289 -16.562 -7.422 1 96.19 90 VAL A CA 1
ATOM 725 C C . VAL A 1 90 ? -5.094 -17.734 -7.992 1 96.19 90 VAL A C 1
ATOM 727 O O . VAL A 1 90 ? -4.559 -18.828 -8.203 1 96.19 90 VAL A O 1
ATOM 730 N N . VAL A 1 91 ? -6.352 -17.516 -8.117 1 94.06 91 VAL A N 1
ATOM 731 C CA . VAL A 1 91 ? -7.219 -18.344 -8.945 1 94.06 91 VAL A CA 1
ATOM 732 C C . VAL A 1 91 ? -7.652 -17.578 -10.188 1 94.06 91 VAL A C 1
ATOM 734 O O . VAL A 1 91 ? -8.195 -16.484 -10.086 1 94.06 91 VAL A O 1
ATOM 737 N N . THR A 1 92 ? -7.328 -18.141 -11.398 1 97 92 THR A N 1
ATOM 738 C CA . THR A 1 92 ? -7.637 -17.438 -12.641 1 97 92 THR A CA 1
ATOM 739 C C . THR A 1 92 ? -8.211 -18.391 -13.68 1 97 92 THR A C 1
ATOM 741 O O . THR A 1 92 ? -7.883 -19.578 -13.68 1 97 92 THR A O 1
ATOM 744 N N . LYS A 1 93 ? -9.055 -17.828 -14.438 1 95.94 93 LYS A N 1
ATOM 745 C CA . LYS A 1 93 ? -9.617 -18.578 -15.555 1 95.94 93 LYS A CA 1
ATOM 746 C C . LYS A 1 93 ? -9.047 -18.094 -16.891 1 95.94 93 LYS A C 1
ATOM 748 O O . LYS A 1 93 ? -8.945 -16.875 -17.109 1 95.94 93 LYS A O 1
ATOM 753 N N . VAL A 1 94 ? -8.578 -18.984 -17.719 1 96.94 94 VAL A N 1
ATOM 754 C CA . VAL A 1 94 ? -8.195 -18.734 -19.109 1 96.94 94 VAL A CA 1
ATOM 755 C C . VAL A 1 94 ? -9.109 -19.531 -20.047 1 96.94 94 VAL A C 1
ATOM 757 O O . VAL A 1 94 ? -8.977 -20.75 -20.156 1 96.94 94 VAL A O 1
ATOM 760 N N . GLY A 1 95 ? -10.008 -18.781 -20.672 1 95.81 95 GLY A N 1
ATOM 761 C CA . GLY A 1 95 ? -11.094 -19.5 -21.328 1 95.81 95 GLY A CA 1
ATOM 762 C C . GLY A 1 95 ? -11.953 -20.281 -20.375 1 95.81 95 GLY A C 1
ATOM 763 O O . GLY A 1 95 ? -12.516 -19.719 -19.422 1 95.81 95 GLY A O 1
ATOM 764 N N . ASN A 1 96 ? -11.992 -21.547 -20.547 1 94 96 ASN A N 1
ATOM 765 C CA . ASN A 1 96 ? -12.828 -22.391 -19.688 1 94 96 ASN A CA 1
ATOM 766 C C . ASN A 1 96 ? -11.984 -23.172 -18.688 1 94 96 ASN A C 1
ATOM 768 O O . ASN A 1 96 ? -12.516 -24 -17.938 1 94 96 ASN A O 1
ATOM 772 N N . LYS A 1 97 ? -10.75 -22.891 -18.672 1 96.75 97 LYS A N 1
ATOM 773 C CA . LYS A 1 97 ? -9.867 -23.609 -17.766 1 96.75 97 LYS A CA 1
ATOM 774 C C . LYS A 1 97 ? -9.469 -22.766 -16.562 1 96.75 97 LYS A C 1
ATOM 776 O O . LYS A 1 97 ? -9.148 -21.578 -16.719 1 96.75 97 LYS A O 1
ATOM 781 N N . GLU A 1 98 ? -9.555 -23.391 -15.461 1 96.88 98 GLU A N 1
ATOM 782 C CA . GLU A 1 98 ? -9.172 -22.719 -14.227 1 96.88 98 GLU A CA 1
ATOM 783 C C . GLU A 1 98 ? -7.762 -23.109 -13.797 1 96.88 98 GLU A C 1
ATOM 785 O O . GLU A 1 98 ? -7.391 -24.281 -13.852 1 96.88 98 GLU A O 1
ATOM 790 N N . TYR A 1 99 ? -6.961 -22.156 -13.398 1 97.62 99 TYR A N 1
ATOM 791 C CA . TYR A 1 99 ? -5.625 -22.375 -12.852 1 97.62 99 TYR A CA 1
ATOM 792 C C . TYR A 1 99 ? -5.492 -21.734 -11.469 1 97.62 99 TYR A C 1
ATOM 794 O O . TYR A 1 99 ? -6.055 -20.672 -11.203 1 97.62 99 TYR A O 1
ATOM 802 N N . ILE A 1 100 ? -4.82 -22.453 -10.602 1 97.06 100 ILE A N 1
ATOM 803 C CA . ILE A 1 100 ? -4.367 -21.891 -9.328 1 97.06 100 ILE A CA 1
ATOM 804 C C . ILE A 1 100 ? -2.846 -21.766 -9.328 1 97.06 100 ILE A C 1
ATOM 806 O O . ILE A 1 100 ? -2.139 -22.703 -9.719 1 97.06 100 ILE A O 1
ATOM 810 N N . PHE A 1 101 ? -2.395 -20.578 -9.039 1 98.06 101 PHE A N 1
ATOM 811 C CA . PHE A 1 101 ? -0.955 -20.5 -8.82 1 98.06 101 PHE A CA 1
ATOM 812 C C . PHE A 1 101 ? -0.64 -19.719 -7.555 1 98.06 101 PHE A C 1
ATOM 814 O O . PHE A 1 101 ? -1.444 -18.891 -7.113 1 98.06 101 PHE A O 1
ATOM 821 N N . ARG A 1 102 ? 0.528 -20.078 -6.973 1 97.25 102 ARG A N 1
ATOM 822 C CA . ARG A 1 102 ? 1.021 -19.578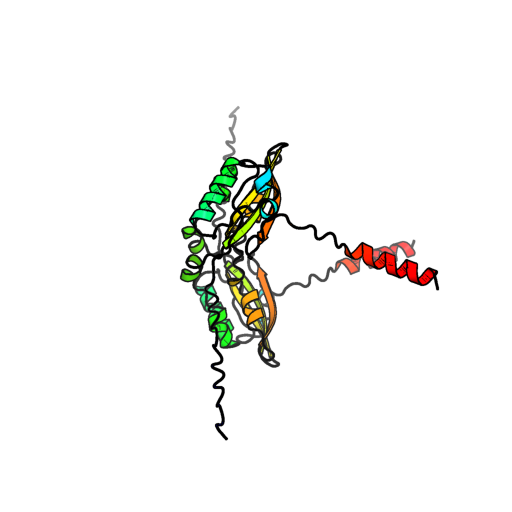 -5.695 1 97.25 102 ARG A CA 1
ATOM 823 C C . ARG A 1 102 ? 2.471 -19.109 -5.809 1 97.25 102 ARG A C 1
ATOM 825 O O . ARG A 1 102 ? 3.258 -19.703 -6.551 1 97.25 102 ARG A O 1
ATOM 832 N N . GLY A 1 103 ? 2.791 -18.062 -5.129 1 97 103 GLY A N 1
ATOM 833 C CA . GLY A 1 103 ? 4.145 -17.531 -5.18 1 97 103 GLY A CA 1
ATOM 834 C C . GLY A 1 103 ? 4.363 -16.375 -4.23 1 97 103 GLY A C 1
ATOM 835 O O . GLY A 1 103 ? 3.713 -16.281 -3.186 1 97 103 GLY A O 1
ATOM 836 N N . CYS A 1 104 ? 5.375 -15.57 -4.523 1 92.69 104 CYS A N 1
ATOM 837 C CA . CYS A 1 104 ? 5.754 -14.398 -3.74 1 92.69 104 CYS A CA 1
ATOM 838 C C . CYS A 1 104 ? 5.457 -13.117 -4.5 1 92.69 104 CYS A C 1
ATOM 840 O O . CYS A 1 104 ? 5.539 -13.078 -5.73 1 92.69 104 CYS A O 1
ATOM 842 N N . GLN A 1 105 ? 5.059 -12.133 -3.781 1 90.69 105 GLN A N 1
ATOM 843 C CA . GLN A 1 105 ? 4.789 -10.836 -4.383 1 90.69 105 GLN A CA 1
ATOM 844 C C . GLN A 1 105 ? 5.066 -9.703 -3.393 1 90.69 105 GLN A C 1
ATOM 846 O O . GLN A 1 105 ? 5.199 -9.945 -2.189 1 90.69 105 GLN A O 1
ATOM 851 N N . LEU A 1 106 ? 5.195 -8.484 -3.904 1 82.62 106 LEU A N 1
ATOM 852 C CA . LEU A 1 106 ? 5.391 -7.301 -3.07 1 82.62 106 LEU A CA 1
ATOM 853 C C . LEU A 1 106 ? 4.266 -7.16 -2.049 1 82.62 106 LEU A C 1
ATOM 855 O O . LEU A 1 106 ? 3.092 -7.309 -2.391 1 82.62 106 LEU A O 1
ATOM 859 N N . ALA A 1 107 ? 4.707 -7.02 -0.829 1 77.5 107 ALA A N 1
ATOM 860 C CA . ALA A 1 107 ? 3.73 -6.754 0.226 1 77.5 107 ALA A CA 1
ATOM 861 C C . ALA A 1 107 ? 3.223 -5.316 0.156 1 77.5 107 ALA A C 1
ATOM 863 O O . ALA A 1 107 ? 3.857 -4.457 -0.456 1 77.5 107 ALA A O 1
ATOM 864 N N . GLU A 1 108 ? 1.93 -5.293 0.65 1 70.38 108 GLU A N 1
ATOM 865 C CA . GLU A 1 108 ? 1.495 -3.918 0.888 1 70.38 108 GLU A CA 1
ATOM 866 C C . GLU A 1 108 ? 2.443 -3.195 1.84 1 70.38 108 GLU A C 1
ATOM 868 O O . GLU A 1 108 ? 2.822 -3.74 2.879 1 70.38 108 GLU A O 1
ATOM 873 N N . GLN A 1 109 ? 3 -2.227 1.321 1 67 109 GLN A N 1
ATOM 874 C CA . GLN A 1 109 ? 3.902 -1.515 2.221 1 67 109 GLN A CA 1
ATOM 875 C C . GLN A 1 109 ? 3.123 -0.659 3.217 1 67 109 GLN A C 1
ATOM 877 O O . GLN A 1 109 ? 3.16 0.571 3.145 1 67 109 GLN A O 1
ATOM 882 N N . LYS A 1 110 ? 2.361 -1.41 4.082 1 65.19 110 LYS A N 1
ATOM 883 C CA . LYS A 1 110 ? 1.595 -0.712 5.109 1 65.19 110 LYS A CA 1
ATOM 884 C C . LYS A 1 110 ? 2.506 0.137 5.992 1 65.19 110 LYS A C 1
ATOM 886 O O . LYS A 1 110 ? 2.08 1.164 6.523 1 65.19 110 LYS A O 1
ATOM 891 N N . SER A 1 111 ? 3.719 -0.365 5.988 1 65.38 111 SER A N 1
ATOM 892 C CA . SER A 1 111 ? 4.668 0.323 6.855 1 65.38 111 SER A CA 1
ATOM 893 C C . SER A 1 111 ? 4.988 1.718 6.328 1 65.38 111 SER A C 1
ATOM 895 O O . SER A 1 111 ? 5.516 2.559 7.062 1 65.38 111 SER A O 1
ATOM 897 N N . LEU A 1 112 ? 4.535 1.827 5.105 1 73.94 112 LEU A N 1
ATOM 898 C CA . LEU A 1 112 ? 4.82 3.141 4.543 1 73.94 112 LEU A CA 1
ATOM 899 C C . LEU A 1 112 ? 3.613 4.062 4.672 1 73.94 112 LEU A C 1
ATOM 901 O O . LEU A 1 112 ? 3.719 5.27 4.438 1 73.94 112 LEU A O 1
ATOM 905 N N . ASP A 1 113 ? 2.541 3.473 5.145 1 80.25 113 ASP A N 1
ATOM 906 C CA . ASP A 1 113 ? 1.324 4.266 5.285 1 80.25 113 ASP A CA 1
ATOM 907 C C . ASP A 1 113 ? 1.401 5.172 6.512 1 80.25 113 ASP A C 1
ATOM 909 O O . ASP A 1 113 ? 1.4 4.691 7.648 1 80.25 113 ASP A O 1
ATOM 913 N N . ILE A 1 114 ? 1.335 6.387 6.297 1 89.38 114 ILE A N 1
ATOM 914 C CA . ILE A 1 114 ? 1.509 7.375 7.355 1 89.38 114 ILE A CA 1
ATOM 915 C C . ILE A 1 114 ? 0.39 7.23 8.383 1 89.38 114 ILE A C 1
ATOM 917 O O . ILE A 1 114 ? 0.618 7.398 9.586 1 89.38 114 ILE A O 1
ATOM 921 N N . CYS A 1 115 ? -0.85 6.871 7.984 1 89 115 CYS A N 1
ATOM 922 C CA . CYS A 1 115 ? -1.973 6.766 8.906 1 89 115 CYS A CA 1
ATOM 923 C C . CYS A 1 115 ? -1.804 5.566 9.836 1 89 115 CYS A C 1
ATOM 925 O O . CYS A 1 115 ? -2.166 5.629 11.008 1 89 115 CYS A O 1
ATOM 927 N N . VAL A 1 116 ? -1.22 4.562 9.258 1 85.75 116 VAL A N 1
ATOM 928 C CA . VAL A 1 116 ? -0.926 3.379 10.062 1 85.75 116 VAL A CA 1
ATOM 929 C C . VAL A 1 116 ? 0.194 3.693 11.055 1 85.75 116 VAL A C 1
ATOM 931 O O . VAL A 1 116 ? 0.112 3.328 12.227 1 85.75 116 VAL A O 1
ATOM 934 N N . LYS A 1 117 ? 1.246 4.398 10.602 1 88.12 117 LYS A N 1
ATOM 935 C CA . LYS A 1 117 ? 2.355 4.781 11.469 1 88.12 117 LYS A CA 1
ATOM 936 C C . LYS A 1 117 ? 1.875 5.668 12.609 1 88.12 117 LYS A C 1
ATOM 938 O O . LYS A 1 117 ? 2.293 5.492 13.758 1 88.12 117 LYS A O 1
ATOM 943 N N . MET A 1 118 ? 0.975 6.543 12.297 1 92.94 118 MET A N 1
ATOM 944 C CA . MET A 1 118 ? 0.469 7.461 13.312 1 92.94 118 MET A CA 1
ATOM 945 C C . MET A 1 118 ? -0.38 6.719 14.336 1 92.94 118 MET A C 1
ATOM 947 O O . MET A 1 118 ? -0.341 7.035 15.531 1 92.94 118 MET A O 1
ATOM 951 N N . LYS A 1 119 ? -1.198 5.711 13.867 1 91.44 119 LYS A N 1
ATOM 952 C CA . LYS A 1 119 ? -2.008 4.922 14.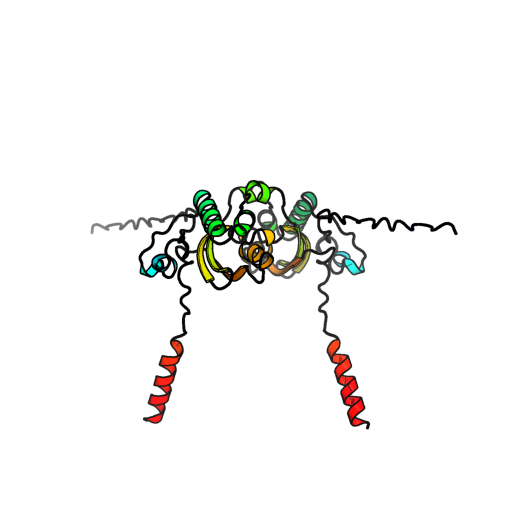789 1 91.44 119 LYS A CA 1
ATOM 953 C C . LYS A 1 119 ? -1.132 4.188 15.797 1 91.44 119 LYS A C 1
ATOM 955 O O . LYS A 1 119 ? -1.438 4.16 16.984 1 91.44 119 LYS A O 1
ATOM 960 N N . LYS A 1 120 ? -0.035 3.689 15.344 1 89.38 120 LYS A N 1
ATOM 961 C CA . LYS A 1 120 ? 0.886 2.953 16.203 1 89.38 120 LYS A CA 1
ATOM 962 C C . LYS A 1 120 ? 1.521 3.871 17.25 1 89.38 120 LYS A C 1
ATOM 964 O O . LYS A 1 120 ? 1.869 3.43 18.344 1 89.38 120 LYS A O 1
ATOM 969 N N . ALA A 1 121 ? 1.624 5.133 16.875 1 90.44 121 ALA A N 1
ATOM 970 C CA . ALA A 1 121 ? 2.275 6.102 17.75 1 90.44 121 ALA A CA 1
ATOM 971 C C . ALA A 1 121 ? 1.283 6.695 18.734 1 90.44 121 ALA A C 1
ATOM 973 O O . ALA A 1 121 ? 1.665 7.465 19.625 1 90.44 121 ALA A O 1
ATOM 974 N N . ASP A 1 122 ? -0.002 6.309 18.641 1 91.69 122 ASP A N 1
ATOM 975 C CA . ASP A 1 122 ? -1.029 6.871 19.516 1 91.69 122 ASP A CA 1
ATOM 976 C C . ASP A 1 122 ? -0.738 6.555 20.984 1 91.69 122 ASP A C 1
ATOM 978 O O . ASP A 1 122 ? -0.317 5.445 21.312 1 91.69 122 ASP A O 1
ATOM 982 N N . THR A 1 123 ? -0.837 7.559 21.781 1 94.25 123 THR A N 1
ATOM 983 C CA . THR A 1 123 ? -0.827 7.465 23.234 1 94.25 123 THR A CA 1
ATOM 984 C C . THR A 1 123 ? -2.033 8.18 23.828 1 94.25 123 THR A C 1
ATOM 986 O O . THR A 1 123 ? -2.859 8.734 23.094 1 94.25 123 THR A O 1
ATOM 989 N N . ASN A 1 124 ? -2.098 8.125 25.172 1 93.19 124 ASN A N 1
ATOM 990 C CA . ASN A 1 124 ? -3.152 8.891 25.828 1 93.19 124 ASN A CA 1
ATOM 991 C C . ASN A 1 124 ? -2.977 10.391 25.625 1 93.19 124 ASN A C 1
ATOM 993 O O . ASN A 1 124 ? -3.953 11.141 25.609 1 93.19 124 ASN A O 1
ATOM 997 N N . TYR A 1 125 ? -1.774 10.789 25.484 1 96.12 125 TYR A N 1
ATOM 998 C CA . TYR A 1 125 ? -1.457 12.203 25.344 1 96.12 125 TYR A CA 1
ATOM 999 C C . TY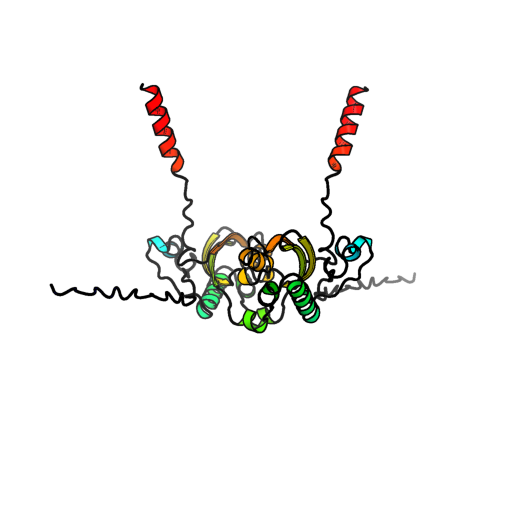R A 1 125 ? -1.497 12.633 23.875 1 96.12 125 TYR A C 1
ATOM 1001 O O . TYR A 1 125 ? -1.846 13.773 23.578 1 96.12 125 TYR A O 1
ATOM 1009 N N . LEU A 1 126 ? -1.126 11.836 22.938 1 96.5 126 LEU A N 1
ATOM 1010 C CA . LEU A 1 126 ? -1.081 12.055 21.5 1 96.5 126 LEU A CA 1
ATOM 1011 C C . LEU A 1 126 ? -1.965 11.039 20.766 1 96.5 126 LEU A C 1
ATOM 1013 O O . LEU A 1 126 ? -1.62 9.859 20.672 1 96.5 126 LEU A O 1
ATOM 1017 N N . LYS A 1 127 ? -3.143 11.539 20.25 1 95.69 127 LYS A N 1
ATOM 1018 C CA . LYS A 1 127 ? -4.102 10.609 19.641 1 95.69 127 LYS A CA 1
ATOM 1019 C C . LYS A 1 127 ? -4.625 11.156 18.312 1 95.69 127 LYS A C 1
ATOM 1021 O O . LYS A 1 127 ? -5.32 12.172 18.297 1 95.69 127 LYS A O 1
ATOM 1026 N N . LYS A 1 128 ? -4.234 10.516 17.266 1 95.38 128 LYS A N 1
ATOM 1027 C CA . LYS A 1 128 ? -4.809 10.812 15.953 1 95.38 128 LYS A CA 1
ATOM 1028 C C . LYS A 1 128 ? -6.277 10.414 15.891 1 95.38 128 LYS A C 1
ATOM 1030 O O . LYS A 1 128 ? -6.613 9.234 16.047 1 95.38 128 LYS A O 1
ATOM 1035 N N . THR A 1 129 ? -7.176 11.328 15.656 1 90.25 129 THR A N 1
ATOM 1036 C CA . THR A 1 129 ? -8.602 11.031 15.602 1 90.25 129 THR A CA 1
ATOM 1037 C C . THR A 1 129 ? -9.07 10.883 14.156 1 90.25 129 THR A C 1
ATOM 1039 O O . THR A 1 129 ? -10.109 10.266 13.898 1 90.25 129 THR A O 1
ATOM 1042 N N . HIS A 1 130 ? -8.406 11.461 13.266 1 87.25 130 HIS A N 1
ATOM 1043 C CA . HIS A 1 130 ? -8.672 11.312 11.844 1 87.25 130 HIS A CA 1
ATOM 1044 C C . HIS A 1 130 ? -7.379 11.336 11.031 1 87.25 130 HIS A C 1
ATOM 1046 O O . HIS A 1 130 ? -6.48 12.125 11.32 1 87.25 130 HIS A O 1
ATOM 1052 N N . CYS A 1 131 ? -7.266 10.531 10.109 1 91.81 131 CYS A N 1
ATOM 1053 C CA . CYS A 1 131 ? -6.168 10.492 9.148 1 91.81 131 CYS A CA 1
ATOM 1054 C C . CYS A 1 131 ? -6.645 9.969 7.801 1 91.81 131 CYS A C 1
ATOM 1056 O O . CYS A 1 131 ? -7.168 8.859 7.711 1 91.81 131 CYS A O 1
ATOM 1058 N N . SER A 1 132 ? -6.516 10.789 6.738 1 88.31 132 SER A N 1
ATOM 1059 C CA . SER A 1 132 ? -6.945 10.344 5.418 1 88.31 132 SER A CA 1
ATOM 1060 C C . SER A 1 132 ? -5.996 10.836 4.328 1 88.31 132 SER A C 1
ATOM 1062 O O . SER A 1 132 ? -5.371 11.891 4.473 1 88.31 132 SER A O 1
ATOM 1064 N N . ARG A 1 133 ? -5.844 10.07 3.334 1 86.94 133 ARG A N 1
ATOM 1065 C CA . ARG A 1 133 ? -5.129 10.422 2.111 1 86.94 133 ARG A CA 1
ATOM 1066 C C . ARG A 1 133 ? -6.062 10.406 0.906 1 86.94 133 ARG A C 1
ATOM 1068 O O . ARG A 1 133 ? -7.055 9.68 0.891 1 86.94 133 ARG A O 1
ATOM 1075 N N . CYS A 1 134 ? -5.832 11.359 -0.047 1 81.12 134 CYS A N 1
ATOM 1076 C CA . CYS A 1 134 ? -6.617 11.445 -1.273 1 81.12 134 CYS A CA 1
ATOM 1077 C C . CYS A 1 134 ? -5.766 11.93 -2.438 1 81.12 134 CYS A C 1
ATOM 1079 O O . CYS A 1 134 ? -4.703 12.523 -2.229 1 81.12 134 CYS A O 1
ATOM 1081 N N . SER A 1 135 ? -6.238 11.75 -3.707 1 82.31 135 SER A N 1
ATOM 1082 C CA . SER A 1 135 ? -5.285 11.836 -4.812 1 82.31 135 SER A CA 1
ATOM 1083 C C . SER A 1 135 ? -5.723 12.883 -5.832 1 82.31 135 SER A C 1
ATOM 1085 O O . SER A 1 135 ? -5.18 12.945 -6.938 1 82.31 135 SER A O 1
ATOM 1087 N N . THR A 1 136 ? -6.738 13.68 -5.504 1 81 136 THR A N 1
ATOM 1088 C CA . THR A 1 136 ? -7.133 14.758 -6.402 1 81 136 THR A CA 1
ATOM 1089 C C . THR A 1 136 ? -6.742 16.109 -5.824 1 81 136 THR A C 1
ATOM 1091 O O . THR A 1 136 ? -6.523 16.25 -4.617 1 81 136 THR A O 1
ATOM 1094 N N . ASP A 1 137 ? -6.691 17.062 -6.656 1 87.56 137 ASP A N 1
ATOM 1095 C CA . ASP A 1 137 ? -6.246 18.375 -6.211 1 87.56 137 ASP A CA 1
ATOM 1096 C C . ASP A 1 137 ? -7.152 18.922 -5.109 1 87.56 137 ASP A C 1
ATOM 1098 O O . ASP A 1 137 ? -8.375 18.922 -5.246 1 87.56 137 ASP A O 1
ATOM 1102 N N . GLY A 1 138 ? -6.551 19.344 -3.988 1 91 138 GLY A N 1
ATOM 1103 C CA . GLY A 1 138 ? -7.242 20.047 -2.92 1 91 138 GLY A CA 1
ATOM 1104 C C . GLY A 1 138 ? -8.188 19.156 -2.135 1 91 138 GLY A C 1
ATOM 1105 O O . GLY A 1 138 ? -8.984 19.641 -1.331 1 91 138 GLY A O 1
ATOM 1106 N N . CYS A 1 139 ? -8.047 17.891 -2.326 1 86.81 139 CYS A N 1
ATOM 1107 C CA . CYS A 1 139 ? -9.016 16.969 -1.755 1 86.81 139 CYS A CA 1
ATOM 1108 C C . CYS A 1 139 ? -8.883 16.906 -0.238 1 86.81 139 CYS A C 1
ATOM 1110 O O . CYS A 1 139 ? -9.781 16.422 0.447 1 86.81 139 CYS A O 1
ATOM 1112 N N . ASN A 1 140 ? -7.707 17.391 0.282 1 93.31 140 ASN A N 1
ATOM 1113 C CA . ASN A 1 140 ? -7.508 17.297 1.724 1 93.31 140 ASN A CA 1
ATOM 1114 C C . ASN A 1 140 ? -8.094 18.516 2.447 1 93.31 140 ASN A C 1
ATOM 1116 O O . ASN A 1 140 ? -7.625 18.875 3.529 1 93.31 140 ASN A O 1
ATOM 1120 N N . SER A 1 141 ? -9.062 19.156 1.796 1 91 141 SER A N 1
ATOM 1121 C CA . SER A 1 141 ? -9.836 20.219 2.443 1 91 141 SER A CA 1
ATOM 1122 C C . SER A 1 141 ? -10.828 19.641 3.445 1 91 141 SER A C 1
ATOM 1124 O O . SER A 1 141 ? -10.641 18.531 3.941 1 91 141 SER A O 1
ATOM 1126 N N . VAL A 1 142 ? -11.828 20.453 3.834 1 84.44 142 VAL A N 1
ATOM 1127 C CA . VAL A 1 142 ? -12.812 20.047 4.82 1 84.44 142 VAL A CA 1
ATOM 1128 C C . VAL A 1 142 ? -13.742 18.984 4.215 1 84.44 142 VAL A C 1
ATOM 1130 O O . VAL A 1 142 ? -14.125 19.094 3.047 1 84.44 142 VAL A O 1
ATOM 1133 N N . THR A 1 143 ? -13.539 17.688 4.746 1 61.19 143 THR A N 1
ATOM 1134 C CA . THR A 1 143 ? -14.484 16.672 4.285 1 61.19 143 THR A CA 1
ATOM 1135 C C . THR A 1 143 ? -15.922 17.156 4.434 1 61.19 143 THR A C 1
ATOM 1137 O O . THR A 1 143 ? -16.312 17.656 5.488 1 61.19 143 THR A O 1
ATOM 1140 N N . ARG A 1 144 ? -16.5 17.562 3.27 1 48.38 144 ARG A N 1
ATOM 1141 C CA . ARG A 1 144 ? -17.922 17.891 3.311 1 48.38 144 ARG A CA 1
ATOM 1142 C C . ARG A 1 144 ? -18.766 16.719 3.793 1 48.38 144 ARG A C 1
ATOM 1144 O O . ARG A 1 144 ? -18.609 15.602 3.295 1 48.38 144 ARG A O 1
ATOM 1151 N N . SER A 1 145 ? -18.875 16.625 5.137 1 44.12 145 SER A N 1
ATOM 1152 C CA . SER A 1 145 ? -20 15.75 5.469 1 44.12 145 SER A CA 1
ATOM 1153 C C . SER A 1 145 ? -21.125 15.883 4.449 1 44.12 145 SER A C 1
ATOM 1155 O O . SER A 1 145 ? -21.703 16.969 4.297 1 44.12 145 SER A O 1
ATOM 1157 N N . PHE A 1 146 ? -20.891 15.336 3.346 1 38.88 146 PHE A N 1
ATOM 1158 C CA . PHE A 1 146 ? -22.125 15.352 2.582 1 38.88 146 PHE A CA 1
ATOM 1159 C C . PHE A 1 146 ? -23.312 14.938 3.457 1 38.88 146 PHE A C 1
ATOM 1161 O O . PHE A 1 146 ? -23.422 13.766 3.826 1 38.88 146 PHE A O 1
ATOM 1168 N N . VAL A 1 147 ? -23.625 15.633 4.434 1 38.78 147 VAL A N 1
ATOM 1169 C CA . VAL A 1 147 ? -24.984 15.438 4.922 1 38.78 147 VAL A CA 1
ATOM 1170 C C . VAL A 1 147 ? -25.938 15.242 3.74 1 38.78 147 VAL A C 1
ATOM 1172 O O . VAL A 1 147 ? -25.969 16.062 2.826 1 38.78 147 VAL A O 1
ATOM 1175 N N . SER A 1 148 ? -26.172 14.039 3.402 1 39.47 148 SER A N 1
ATOM 1176 C CA . SER A 1 148 ? -27.219 13.672 2.445 1 39.47 148 SER A CA 1
ATOM 1177 C C . SER A 1 148 ? -28.453 14.555 2.604 1 39.47 148 SER A C 1
ATOM 1179 O O . SER A 1 148 ? -29.141 14.484 3.623 1 39.47 148 SER A O 1
ATOM 1181 N N . THR A 1 149 ? -28.391 15.711 2.262 1 41.97 149 THR A N 1
ATOM 1182 C CA . THR A 1 149 ? -29.609 16.5 2.113 1 41.97 149 THR A CA 1
ATOM 1183 C C . THR A 1 149 ? -30.688 15.695 1.395 1 41.97 149 THR A C 1
ATOM 1185 O O . THR A 1 149 ? -31.719 16.25 0.995 1 41.97 149 THR A O 1
ATOM 1188 N N . MET A 1 150 ? -30.406 14.453 1.197 1 40.97 150 MET A N 1
ATOM 1189 C CA . MET A 1 150 ? -31.5 13.742 0.538 1 40.97 150 MET A CA 1
ATOM 1190 C C . MET A 1 150 ? -32.719 13.68 1.438 1 40.97 150 MET A C 1
ATOM 1192 O O . MET A 1 150 ? -33.75 13.117 1.053 1 40.97 150 MET A O 1
ATOM 1196 N N . CYS A 1 151 ? -32.531 13.938 2.732 1 43.56 151 CYS A N 1
ATOM 1197 C CA . CYS A 1 151 ? -33.75 13.734 3.523 1 43.56 151 CYS A CA 1
ATOM 1198 C C . CYS A 1 151 ? -34.812 14.766 3.172 1 43.56 151 CYS A C 1
ATOM 1200 O O . CYS A 1 151 ? -35.969 14.617 3.545 1 43.56 151 CYS A O 1
ATOM 1202 N N . LEU A 1 152 ? -34.406 15.883 2.658 1 44.38 152 LEU A N 1
ATOM 1203 C CA . LEU A 1 152 ? -35.438 16.906 2.615 1 44.38 152 LEU A CA 1
ATOM 1204 C C . LEU A 1 152 ? -36.406 16.641 1.467 1 44.38 152 LEU A C 1
ATOM 1206 O O . LEU A 1 152 ? -37.594 17.031 1.535 1 44.38 152 LEU A O 1
ATOM 1210 N N . PHE A 1 153 ? -35.938 15.938 0.425 1 47.22 153 PHE A N 1
ATOM 1211 C CA . PHE A 1 153 ? -36.875 15.875 -0.7 1 47.22 153 PHE A CA 1
ATOM 1212 C C . PHE A 1 153 ? -37.938 14.805 -0.474 1 47.22 153 PHE A C 1
ATOM 1214 O O . PHE A 1 153 ? -39.062 14.906 -0.988 1 47.22 153 PHE A O 1
ATOM 1221 N N . LEU A 1 154 ? -37.562 13.844 0.444 1 45.66 154 LEU A N 1
ATOM 1222 C CA . LEU A 1 154 ? -38.562 12.789 0.59 1 45.66 154 LEU A CA 1
ATOM 1223 C C . LEU A 1 154 ? -39.75 13.281 1.396 1 45.66 154 LEU A C 1
ATOM 1225 O O . LEU A 1 154 ? -40.875 12.781 1.229 1 45.66 154 LEU A O 1
ATOM 1229 N N . SER A 1 155 ? -39.5 14.242 2.287 1 48.19 155 SER A N 1
ATOM 1230 C CA . SER A 1 155 ? -40.625 14.641 3.102 1 48.19 155 SER A CA 1
ATOM 1231 C C . SER A 1 155 ? -41.688 15.367 2.266 1 48.19 155 SER A C 1
ATOM 1233 O O . SER A 1 155 ? -42.844 15.438 2.646 1 48.19 155 SER A O 1
ATOM 1235 N N . PHE A 1 156 ? -41.188 15.961 1.146 1 51.12 156 PHE A N 1
ATOM 1236 C CA . PHE A 1 156 ? -42.156 16.734 0.368 1 51.12 156 PHE A CA 1
ATOM 1237 C C . PHE A 1 156 ? -43.094 15.82 -0.403 1 51.12 156 PHE A C 1
ATOM 1239 O O . PHE A 1 156 ? -44.281 16.109 -0.552 1 51.12 156 PHE A O 1
ATOM 1246 N N . LEU A 1 157 ? -42.625 14.625 -0.723 1 51.34 157 LEU A N 1
ATOM 1247 C CA . LEU A 1 157 ? -43.469 13.758 -1.525 1 51.34 157 LEU A CA 1
ATOM 1248 C C . LEU A 1 157 ? -44.594 13.18 -0.681 1 51.34 157 LEU A C 1
ATOM 1250 O O . LEU A 1 157 ? -45.719 13 -1.169 1 51.34 157 LEU A O 1
ATOM 1254 N N . LEU A 1 158 ? -44.312 12.984 0.591 1 50.81 158 LEU A N 1
ATOM 1255 C CA . LEU A 1 158 ? -45.375 12.406 1.384 1 50.81 158 LEU A CA 1
ATOM 1256 C C . LEU A 1 158 ? -46.5 13.43 1.61 1 50.81 158 LEU A C 1
ATOM 1258 O O . LEU A 1 158 ? -47.656 13.062 1.76 1 50.81 158 LEU A O 1
ATOM 1262 N N . GLN A 1 159 ? -46.062 14.68 1.663 1 50.81 159 GLN A N 1
ATOM 1263 C CA . GLN A 1 159 ? -47.094 15.664 1.916 1 50.81 159 GLN A CA 1
ATOM 1264 C C . GLN A 1 159 ? -48.031 15.789 0.717 1 50.81 159 GLN A C 1
ATOM 1266 O O . GLN A 1 159 ? -49.25 16.016 0.88 1 50.81 159 GLN A O 1
ATOM 1271 N N . ILE A 1 160 ? -47.469 15.523 -0.479 1 52.31 160 ILE A N 1
ATOM 1272 C CA . ILE A 1 160 ? -48.375 15.703 -1.625 1 52.31 160 ILE A CA 1
ATOM 1273 C C . ILE A 1 160 ? -49.406 14.586 -1.664 1 52.31 160 ILE A C 1
ATOM 1275 O O . ILE A 1 160 ? -50.562 14.812 -2.014 1 52.31 160 ILE A O 1
ATOM 1279 N N . TYR A 1 161 ? -49.062 13.383 -1.104 1 52.94 161 TYR A N 1
ATOM 1280 C CA . TYR A 1 161 ? -50.031 12.305 -1.214 1 52.94 161 TYR A CA 1
ATOM 1281 C C . TYR A 1 161 ? -51.219 12.562 -0.319 1 52.94 161 TYR A C 1
ATOM 1283 O O . TYR A 1 161 ? -52.312 12 -0.534 1 52.94 161 TYR A O 1
ATOM 1291 N N . ARG A 1 162 ? -50.969 13.266 0.832 1 50.12 162 ARG A N 1
ATOM 1292 C CA . ARG A 1 162 ? -52.156 13.453 1.686 1 50.12 162 ARG A CA 1
ATOM 1293 C C . ARG A 1 162 ? -53.125 14.461 1.074 1 50.12 162 ARG A C 1
ATOM 1295 O O . ARG A 1 162 ? -54.25 14.602 1.542 1 50.12 162 ARG A O 1
ATOM 1302 N N . CYS A 1 163 ? -52.562 15.312 0.25 1 49.84 163 CYS A N 1
ATOM 1303 C CA . CYS A 1 163 ? -53.562 16.297 -0.19 1 49.84 163 CYS A CA 1
ATOM 1304 C C . CYS A 1 163 ? -54.438 15.727 -1.288 1 49.84 163 CYS A C 1
ATOM 1306 O O . CYS A 1 163 ? -55.531 16.25 -1.549 1 49.84 163 CYS A O 1
ATOM 1308 N N . PHE A 1 164 ? -54.062 14.758 -2.021 1 41.62 164 PHE A N 1
ATOM 1309 C CA . PHE A 1 164 ? -55.094 14.352 -2.961 1 41.62 164 PHE A CA 1
ATOM 1310 C C . PHE A 1 164 ? -55.938 13.219 -2.385 1 41.62 164 PHE A C 1
ATOM 1312 O O . PHE A 1 164 ? -55.406 12.336 -1.701 1 41.62 164 PHE A O 1
ATOM 1319 N N . MET B 1 1 ? 26.641 -22.125 56.125 1 32.06 1 MET B N 1
ATOM 1320 C CA . MET B 1 1 ? 25.391 -21.781 55.469 1 32.06 1 MET B CA 1
ATOM 1321 C C . MET B 1 1 ? 25.656 -21.016 54.156 1 32.06 1 MET B C 1
ATOM 1323 O O . MET B 1 1 ? 26.109 -19.875 54.188 1 32.06 1 MET B O 1
ATOM 1327 N N . TYR B 1 2 ? 26.25 -21.719 53.094 1 38.56 2 TYR B N 1
ATOM 1328 C CA . TYR B 1 2 ? 26.688 -21.375 51.719 1 38.56 2 TYR B CA 1
ATOM 1329 C C . TYR B 1 2 ? 25.516 -20.828 50.906 1 38.56 2 TYR B C 1
ATOM 1331 O O . TYR B 1 2 ? 24.516 -21.5 50.719 1 38.56 2 TYR B O 1
ATOM 1339 N N . THR B 1 3 ? 25.125 -19.484 51.125 1 36.84 3 THR B N 1
ATOM 1340 C CA . THR B 1 3 ? 24.125 -18.734 50.375 1 36.84 3 THR B CA 1
ATOM 1341 C C . THR B 1 3 ? 24.438 -18.781 48.875 1 36.84 3 THR B C 1
ATOM 1343 O O . THR B 1 3 ? 25.5 -18.328 48.438 1 36.84 3 THR B O 1
ATOM 1346 N N . VAL B 1 4 ? 24.062 -19.859 48.188 1 34.5 4 VAL B N 1
ATOM 1347 C CA . VAL B 1 4 ? 24.062 -20.031 46.719 1 34.5 4 VAL B CA 1
ATOM 1348 C C . VAL B 1 4 ? 23.297 -18.906 46.062 1 34.5 4 VAL B C 1
ATOM 1350 O O . VAL B 1 4 ? 22.094 -18.719 46.312 1 34.5 4 VAL B O 1
ATOM 1353 N N . VAL B 1 5 ? 23.875 -17.703 45.875 1 38.22 5 VAL B N 1
ATOM 1354 C CA . VAL B 1 5 ? 23.359 -16.609 45.031 1 38.22 5 VAL B CA 1
ATOM 1355 C C . VAL B 1 5 ? 23.047 -17.141 43.656 1 38.22 5 VAL B C 1
ATOM 1357 O O . VAL B 1 5 ? 23.922 -17.609 42.938 1 38.22 5 VAL B O 1
ATOM 1360 N N . ILE B 1 6 ? 21.906 -17.797 43.438 1 36.06 6 ILE B N 1
ATOM 1361 C CA . ILE B 1 6 ? 21.328 -18.109 42.125 1 36.06 6 ILE B CA 1
ATOM 1362 C C . ILE B 1 6 ? 21.25 -16.859 41.281 1 36.06 6 ILE B C 1
ATOM 1364 O O . ILE B 1 6 ? 20.516 -15.922 41.625 1 36.06 6 ILE B O 1
ATOM 1368 N N . HIS B 1 7 ? 22.406 -16.297 40.812 1 37.31 7 HIS B N 1
ATOM 1369 C CA . HIS B 1 7 ? 22.344 -15.297 39.75 1 37.31 7 HIS B CA 1
ATOM 1370 C C . HIS B 1 7 ? 21.484 -15.781 38.562 1 37.31 7 HIS B C 1
ATOM 1372 O O . HIS B 1 7 ? 21.797 -16.797 37.938 1 37.31 7 HIS B O 1
ATOM 1378 N N . CYS B 1 8 ? 20.141 -15.625 38.594 1 36.41 8 CYS B N 1
ATOM 1379 C CA . CYS B 1 8 ? 19.234 -15.727 37.469 1 36.41 8 CYS B CA 1
ATOM 1380 C C . CYS B 1 8 ? 19.719 -14.875 36.312 1 36.41 8 CYS B C 1
ATOM 1382 O O . CYS B 1 8 ? 19.672 -13.648 36.344 1 36.41 8 CYS B O 1
ATOM 1384 N N . VAL B 1 9 ? 20.844 -15.25 35.656 1 35.94 9 VAL B N 1
ATOM 1385 C CA . VAL B 1 9 ? 21.141 -14.695 34.344 1 35.94 9 VAL B CA 1
ATOM 1386 C C . VAL B 1 9 ? 19.875 -14.68 33.469 1 35.94 9 VAL B C 1
ATOM 1388 O O . VAL B 1 9 ? 19.328 -15.734 33.156 1 35.94 9 VAL B O 1
ATOM 1391 N N . ILE B 1 10 ? 18.938 -13.734 33.719 1 37.41 10 ILE B N 1
ATOM 1392 C CA . ILE B 1 10 ? 17.922 -13.398 32.75 1 37.41 10 ILE B CA 1
ATOM 1393 C C . ILE B 1 10 ? 18.547 -13.32 31.344 1 37.41 10 ILE B C 1
ATOM 1395 O O . ILE B 1 10 ? 19.391 -12.461 31.094 1 37.41 10 ILE B O 1
ATOM 1399 N N . LEU B 1 11 ? 18.906 -14.484 30.75 1 35.69 11 LEU B N 1
ATOM 1400 C CA . LEU B 1 11 ? 19.141 -14.539 29.312 1 35.69 11 LEU B CA 1
ATOM 1401 C C . LEU B 1 11 ? 18.109 -13.703 28.562 1 35.69 11 LEU B C 1
ATOM 1403 O O . LEU B 1 11 ? 16.922 -14.031 28.547 1 35.69 11 LEU B O 1
ATOM 1407 N N . LEU B 1 12 ? 18.25 -12.43 28.609 1 35.59 12 LEU B N 1
ATOM 1408 C CA . LEU B 1 12 ? 17.578 -11.578 27.625 1 35.59 12 LEU B CA 1
ATOM 1409 C C . LEU B 1 12 ? 17.734 -12.156 26.219 1 35.59 12 LEU B C 1
ATOM 1411 O O . LEU B 1 12 ? 18.797 -12.078 25.625 1 35.59 12 LEU B O 1
ATOM 1415 N N . VAL B 1 13 ? 17.141 -13.32 25.922 1 34.88 13 VAL B N 1
ATOM 1416 C CA . VAL B 1 13 ? 16.938 -13.695 24.531 1 34.88 13 VAL B CA 1
ATOM 1417 C C . VAL B 1 13 ? 16.469 -12.484 23.719 1 34.88 13 VAL B C 1
ATOM 1419 O O . VAL B 1 13 ? 15.359 -11.992 23.922 1 34.88 13 VAL B O 1
ATOM 1422 N N . LEU B 1 14 ? 17.312 -11.523 23.547 1 34.72 14 LEU B N 1
ATOM 1423 C CA . LEU B 1 14 ? 17.062 -10.594 22.453 1 34.72 14 LEU B CA 1
ATOM 1424 C C . LEU B 1 14 ? 16.562 -11.336 21.219 1 34.72 14 LEU B C 1
ATOM 1426 O O . LEU B 1 14 ? 17.328 -12.055 20.562 1 34.72 14 LEU B O 1
ATOM 1430 N N . PHE B 1 15 ? 15.344 -11.875 21.25 1 35.44 15 PHE B N 1
ATOM 1431 C CA . PHE B 1 15 ? 14.688 -12.234 20 1 35.44 15 PHE B CA 1
ATOM 1432 C C . PHE B 1 15 ? 14.875 -11.141 18.953 1 35.44 15 PHE B C 1
ATOM 1434 O O . PHE B 1 15 ? 14.18 -10.125 18.984 1 35.44 15 PHE B O 1
ATOM 1441 N N . PHE B 1 16 ? 16.078 -10.828 18.656 1 33.41 16 PHE B N 1
ATOM 1442 C CA . PHE B 1 16 ? 16.234 -10.148 17.375 1 33.41 16 PHE B CA 1
ATOM 1443 C C . PHE B 1 16 ? 15.281 -10.719 16.344 1 33.41 16 PHE B C 1
ATOM 1445 O O . PHE B 1 16 ? 15.352 -11.906 16.016 1 33.41 16 PHE B O 1
ATOM 1452 N N . LYS B 1 17 ? 14.078 -10.453 16.391 1 35.34 17 LYS B N 1
ATOM 1453 C CA . LYS B 1 17 ? 13.273 -10.758 15.219 1 35.34 17 LYS B CA 1
ATOM 1454 C C . LYS B 1 17 ? 14.031 -10.445 13.938 1 35.34 17 LYS B C 1
ATOM 1456 O O . LYS B 1 17 ? 14.234 -9.273 13.602 1 35.34 17 LYS B O 1
ATOM 1461 N N . SER B 1 18 ? 15.125 -10.914 13.531 1 38.16 18 SER B N 1
ATOM 1462 C CA . SER B 1 18 ? 15.617 -10.922 12.156 1 38.16 18 SER B CA 1
ATOM 1463 C C . SER B 1 18 ? 14.461 -10.953 11.156 1 38.16 18 SER B C 1
ATOM 1465 O O . SER B 1 18 ? 13.516 -11.727 11.328 1 38.16 18 SER B O 1
ATOM 1467 N N . GLY B 1 19 ? 13.938 -9.844 10.82 1 46.66 19 GLY B N 1
ATOM 1468 C CA . GLY B 1 19 ? 12.844 -9.742 9.867 1 46.66 19 GLY B CA 1
ATOM 1469 C C . GLY B 1 19 ? 12.82 -10.875 8.859 1 46.66 19 GLY B C 1
ATOM 1470 O O . GLY B 1 19 ? 13.445 -10.789 7.805 1 46.66 19 GLY B O 1
ATOM 1471 N N . GLU B 1 20 ? 12.828 -12.07 9.328 1 58.47 20 GLU B N 1
ATOM 1472 C CA . GLU B 1 20 ? 12.797 -13.281 8.508 1 58.47 20 GLU B CA 1
ATOM 1473 C C . GLU B 1 20 ? 11.789 -13.156 7.371 1 58.47 20 GLU B C 1
ATOM 1475 O O . GLU B 1 20 ? 10.68 -12.664 7.574 1 58.47 20 GLU B O 1
ATOM 1480 N N . CYS B 1 21 ? 12.258 -13.266 6.074 1 75 21 CYS B N 1
ATOM 1481 C CA . CYS B 1 21 ? 11.453 -13.297 4.859 1 75 21 CYS B CA 1
ATOM 1482 C C . CYS B 1 21 ? 10.375 -14.367 4.953 1 75 21 CYS B C 1
ATOM 1484 O O . CYS B 1 21 ? 10.617 -15.461 5.461 1 75 21 CYS B O 1
ATOM 1486 N N . VAL B 1 22 ? 9.188 -14.047 4.691 1 84.56 22 VAL B N 1
ATOM 1487 C CA . VAL B 1 22 ? 8.062 -14.977 4.699 1 84.56 22 VAL B CA 1
ATOM 1488 C C . VAL B 1 22 ? 8.359 -16.156 3.764 1 84.56 22 VAL B C 1
ATOM 1490 O O . VAL B 1 22 ? 9.023 -15.984 2.738 1 84.56 22 VAL B O 1
ATOM 1493 N N . LYS B 1 23 ? 7.992 -17.375 4.203 1 92 23 LYS B N 1
ATOM 1494 C CA . LYS B 1 23 ? 8.094 -18.547 3.348 1 92 23 LYS B CA 1
ATOM 1495 C C . LYS B 1 23 ? 6.742 -18.922 2.75 1 92 23 LYS B C 1
ATOM 1497 O O . LYS B 1 23 ? 5.727 -18.922 3.451 1 92 23 LYS B O 1
ATOM 1502 N N . CYS B 1 24 ? 6.77 -19.234 1.443 1 94.94 24 CYS B N 1
ATOM 1503 C CA . CYS B 1 24 ? 5.504 -19.438 0.741 1 94.94 24 CYS B CA 1
ATOM 1504 C C . CYS B 1 24 ? 5.574 -20.656 -0.177 1 94.94 24 CYS B C 1
ATOM 1506 O O . CYS B 1 24 ? 6.664 -21.094 -0.548 1 94.94 24 CYS B O 1
ATOM 1508 N N . TYR B 1 25 ? 4.391 -21.234 -0.501 1 96.25 25 TYR B N 1
ATOM 1509 C CA . TYR B 1 25 ? 4.297 -22.188 -1.603 1 96.25 25 TYR B CA 1
ATOM 1510 C C . TYR B 1 25 ? 4.496 -21.484 -2.943 1 96.25 25 TYR B C 1
ATOM 1512 O O . TYR B 1 25 ? 3.969 -20.391 -3.168 1 96.25 25 TYR B O 1
ATOM 1520 N N . VAL B 1 26 ? 5.348 -22.094 -3.762 1 97.75 26 VAL B N 1
ATOM 1521 C CA . VAL B 1 26 ? 5.555 -21.625 -5.125 1 97.75 26 VAL B CA 1
ATOM 1522 C C . VAL B 1 26 ? 5.246 -22.734 -6.117 1 97.75 26 VAL B C 1
ATOM 1524 O O . VAL B 1 26 ? 6.02 -23.688 -6.254 1 97.75 26 VAL B O 1
ATOM 1527 N N . CYS B 1 27 ? 4.066 -22.578 -6.738 1 98 27 CYS B N 1
ATOM 1528 C CA . CYS B 1 27 ? 3.598 -23.656 -7.602 1 98 27 CYS B CA 1
ATOM 1529 C C . CYS B 1 27 ? 2.453 -23.188 -8.492 1 98 27 CYS B C 1
ATOM 1531 O O . CYS B 1 27 ? 1.979 -22.047 -8.359 1 98 27 CYS B O 1
ATOM 1533 N N . SER B 1 28 ? 2.051 -24 -9.461 1 98.56 28 SER B N 1
ATOM 1534 C CA . SER B 1 28 ? 0.891 -23.812 -10.32 1 98.56 28 SER B CA 1
ATOM 1535 C C . SER B 1 28 ? 0.203 -25.141 -10.633 1 98.56 28 SER B C 1
ATOM 1537 O O . SER B 1 28 ? 0.867 -26.156 -10.828 1 98.56 28 SER B O 1
ATOM 1539 N N . THR B 1 29 ? -1.133 -25.031 -10.672 1 97.81 29 THR B N 1
ATOM 1540 C CA . THR B 1 29 ? -1.863 -26.234 -11.062 1 97.81 29 THR B CA 1
ATOM 1541 C C . THR B 1 29 ? -1.572 -26.594 -12.516 1 97.81 29 THR B C 1
ATOM 1543 O O . THR B 1 29 ? -1.783 -27.734 -12.93 1 97.81 29 THR B O 1
ATOM 1546 N N . LYS B 1 30 ? -1.09 -25.703 -13.281 1 97.62 30 LYS B N 1
ATOM 1547 C CA . LYS B 1 30 ? -0.677 -26 -14.656 1 97.62 30 LYS B CA 1
ATOM 1548 C C . LYS B 1 30 ? 0.499 -26.969 -14.672 1 97.62 30 LYS B C 1
ATOM 1550 O O . LYS B 1 30 ? 0.596 -27.812 -15.562 1 97.62 30 LYS B O 1
ATOM 1555 N N . ASP B 1 31 ? 1.428 -26.859 -13.711 1 96.94 31 ASP B N 1
ATOM 1556 C CA . ASP B 1 31 ? 2.621 -27.703 -13.633 1 96.94 31 ASP B CA 1
ATOM 1557 C C . ASP B 1 31 ? 2.332 -29 -12.891 1 96.94 31 ASP B C 1
ATOM 1559 O O . ASP B 1 31 ? 2.803 -30.062 -13.289 1 96.94 31 ASP B O 1
ATOM 1563 N N . ASN B 1 32 ? 1.621 -28.922 -11.828 1 97.19 32 ASN B N 1
ATOM 1564 C CA . ASN B 1 32 ? 1.207 -30.062 -11.023 1 97.19 32 ASN B CA 1
ATOM 1565 C C . ASN B 1 32 ? -0.132 -29.812 -10.336 1 97.19 32 ASN B C 1
ATOM 1567 O O . ASN B 1 32 ? -0.182 -29.172 -9.281 1 97.19 32 ASN B O 1
ATOM 1571 N N . GLU B 1 33 ? -1.164 -30.359 -10.914 1 97.25 33 GLU B N 1
ATOM 1572 C CA . GLU B 1 33 ? -2.537 -30.109 -10.492 1 97.25 33 GLU B CA 1
ATOM 1573 C C . GLU B 1 33 ? -2.752 -30.516 -9.039 1 97.25 33 GLU B C 1
ATOM 1575 O O . GLU B 1 33 ? -3.15 -29.688 -8.211 1 97.25 33 GLU B O 1
ATOM 1580 N N . THR B 1 34 ? -2.447 -31.688 -8.68 1 95.38 34 THR B N 1
ATOM 1581 C CA . THR B 1 34 ? -2.752 -32.281 -7.375 1 95.38 34 THR B CA 1
ATOM 1582 C C . THR B 1 34 ? -1.925 -31.594 -6.285 1 95.38 34 THR B C 1
ATOM 1584 O O . THR B 1 34 ? -2.463 -31.203 -5.25 1 95.38 34 THR B O 1
ATOM 1587 N N . MET B 1 35 ? -0.662 -31.375 -6.535 1 95.69 35 MET B N 1
ATOM 1588 C CA . MET B 1 35 ? 0.246 -30.828 -5.527 1 95.69 35 MET B CA 1
ATOM 1589 C C . MET B 1 35 ? -0.075 -29.375 -5.234 1 95.69 35 MET B C 1
ATOM 1591 O O . MET B 1 35 ? -0.113 -28.969 -4.074 1 95.69 35 MET B O 1
ATOM 1595 N N . CYS B 1 36 ? -0.373 -28.609 -6.305 1 97.38 36 CYS B N 1
ATOM 1596 C CA . CYS B 1 36 ? -0.545 -27.172 -6.098 1 97.38 36 CYS B CA 1
ATOM 1597 C C . CYS B 1 36 ? -1.956 -26.859 -5.613 1 97.38 36 CYS B C 1
ATOM 1599 O O . CYS B 1 36 ? -2.176 -25.859 -4.941 1 97.38 36 CYS B O 1
ATOM 1601 N N . ARG B 1 37 ? -2.922 -27.703 -5.934 1 94.88 37 ARG B N 1
ATOM 1602 C CA . ARG B 1 37 ? -4.285 -27.484 -5.457 1 94.88 37 ARG B CA 1
ATOM 1603 C C . ARG B 1 37 ? -4.355 -27.578 -3.938 1 94.88 37 ARG B C 1
ATOM 1605 O O . ARG B 1 37 ? -5.09 -26.828 -3.297 1 94.88 37 ARG B O 1
ATOM 1612 N N . ASN B 1 38 ? -3.586 -28.516 -3.344 1 92.56 38 ASN B N 1
ATOM 1613 C CA . ASN B 1 38 ? -3.531 -28.703 -1.898 1 92.56 38 ASN B CA 1
ATOM 1614 C C . ASN B 1 38 ? -2.098 -28.891 -1.411 1 92.56 38 ASN B C 1
ATOM 1616 O O . ASN B 1 38 ? -1.722 -29.984 -0.968 1 92.56 38 ASN B O 1
ATOM 1620 N N . PRO B 1 39 ? -1.338 -27.766 -1.365 1 96.12 39 PRO B N 1
ATOM 1621 C CA . PRO B 1 39 ? 0.1 -27.906 -1.127 1 96.12 39 PRO B CA 1
ATOM 1622 C C . PRO B 1 39 ? 0.417 -28.375 0.293 1 96.12 39 PRO B C 1
ATOM 1624 O O . PRO B 1 39 ? 1.355 -29.156 0.497 1 96.12 39 PRO B O 1
ATOM 1627 N N . GLU B 1 40 ? -0.329 -27.906 1.266 1 90.5 40 GLU B N 1
ATOM 1628 C CA . GLU B 1 40 ? -0.097 -28.328 2.645 1 90.5 40 GLU B CA 1
ATOM 1629 C C . GLU B 1 40 ? -0.347 -29.828 2.812 1 90.5 40 GLU B C 1
ATOM 1631 O O . GLU B 1 40 ? 0.443 -30.516 3.451 1 90.5 40 GLU B O 1
ATOM 1636 N N . TRP B 1 41 ? -1.434 -30.266 2.221 1 90.75 41 TRP B N 1
ATOM 1637 C CA . TRP B 1 41 ? -1.804 -31.672 2.309 1 90.75 41 TRP B CA 1
ATOM 1638 C C . TRP B 1 41 ? -0.71 -32.562 1.723 1 90.75 41 TRP B C 1
ATOM 1640 O O . TRP B 1 41 ? -0.488 -33.688 2.197 1 90.75 41 TRP B O 1
ATOM 1650 N N . HIS B 1 42 ? -0.084 -32.188 0.699 1 95.56 42 HIS B N 1
ATOM 1651 C CA . HIS B 1 42 ? 0.914 -32.969 -0.001 1 95.56 42 HIS B CA 1
ATOM 1652 C C . HIS B 1 42 ? 2.324 -32.625 0.457 1 95.56 42 HIS B C 1
ATOM 1654 O O . HIS B 1 42 ? 3.305 -32.969 -0.202 1 95.56 42 HIS B O 1
ATOM 1660 N N . ASN B 1 43 ? 2.469 -31.906 1.492 1 94.69 43 ASN B N 1
ATOM 1661 C CA . ASN B 1 43 ? 3.732 -31.547 2.127 1 94.69 43 ASN B CA 1
ATOM 1662 C C . ASN B 1 43 ? 4.672 -30.859 1.146 1 94.69 43 ASN B C 1
ATOM 1664 O O . ASN B 1 43 ? 5.863 -31.172 1.098 1 94.69 43 ASN B O 1
ATOM 1668 N N . LEU B 1 44 ? 4.09 -30.016 0.28 1 96 44 LEU B N 1
ATOM 1669 C CA . LEU B 1 44 ? 4.926 -29.234 -0.621 1 96 44 LEU B CA 1
ATOM 1670 C C . LEU B 1 44 ? 5.859 -28.312 0.165 1 96 44 LEU B C 1
ATOM 1672 O O . LEU B 1 44 ? 5.453 -27.703 1.158 1 96 44 LEU B O 1
ATOM 1676 N N . GLU B 1 45 ? 7.074 -28.172 -0.304 1 96.44 45 GLU B N 1
ATOM 1677 C CA . GLU B 1 45 ? 8.078 -27.359 0.379 1 96.44 45 GLU B CA 1
ATOM 1678 C C . GLU B 1 45 ? 7.766 -25.875 0.251 1 96.44 45 GLU B C 1
ATOM 1680 O O . GLU B 1 45 ? 7.289 -25.422 -0.793 1 96.44 45 GLU B O 1
ATOM 1685 N N . LEU B 1 46 ? 8.133 -25.172 1.317 1 95.19 46 LEU B N 1
ATOM 1686 C CA . LEU B 1 46 ? 8.023 -23.719 1.312 1 95.19 46 LEU B CA 1
ATOM 1687 C C . LEU B 1 46 ? 9.328 -23.094 0.836 1 95.19 46 LEU B C 1
ATOM 1689 O O . LEU B 1 46 ? 10.414 -23.609 1.097 1 95.19 46 LEU B O 1
ATOM 1693 N N . TYR B 1 47 ? 9.188 -21.984 0.178 1 93.12 47 TYR B N 1
ATOM 1694 C CA . TYR B 1 47 ? 10.344 -21.219 -0.282 1 93.12 47 TYR B CA 1
ATOM 1695 C C . TYR B 1 47 ? 10.398 -19.859 0.384 1 93.12 47 TYR B C 1
ATOM 1697 O O . TYR B 1 47 ? 9.375 -19.188 0.529 1 93.12 47 TYR B O 1
ATOM 1705 N N . GLU B 1 48 ? 11.602 -19.438 0.724 1 90.5 48 GLU B N 1
ATOM 1706 C CA . GLU B 1 48 ? 11.781 -18.078 1.248 1 90.5 48 GLU B CA 1
ATOM 1707 C C . GLU B 1 48 ? 11.578 -17.031 0.158 1 90.5 48 GLU B C 1
ATOM 1709 O O . GLU B 1 48 ? 12.141 -17.156 -0.934 1 90.5 48 GLU B O 1
ATOM 1714 N N . CYS B 1 49 ? 10.766 -16.109 0.429 1 87.31 49 CYS B N 1
ATOM 1715 C CA . CYS B 1 49 ? 10.516 -15.07 -0.558 1 87.31 49 CYS B CA 1
ATOM 1716 C C . CYS B 1 49 ? 11.711 -14.125 -0.665 1 87.31 49 CYS B C 1
ATOM 1718 O O . CYS B 1 49 ? 12.266 -13.703 0.351 1 87.31 49 CYS B O 1
ATOM 1720 N N . GLY B 1 50 ? 12.117 -13.891 -1.813 1 80.88 50 GLY B N 1
ATOM 1721 C CA . GLY B 1 50 ? 13.164 -12.992 -2.26 1 80.88 50 GLY B CA 1
ATOM 1722 C C . GLY B 1 50 ? 13.141 -12.734 -3.756 1 80.88 50 GLY B C 1
ATOM 1723 O O . GLY B 1 50 ? 12.125 -12.961 -4.41 1 80.88 50 GLY B O 1
ATOM 1724 N N . HIS B 1 51 ? 14.172 -12.227 -4.258 1 78.75 51 HIS B N 1
ATOM 1725 C CA . HIS B 1 51 ? 14.242 -11.875 -5.672 1 78.75 51 HIS B CA 1
ATOM 1726 C C . HIS B 1 51 ? 13.953 -13.086 -6.555 1 78.75 51 HIS B C 1
ATOM 1728 O O . HIS B 1 51 ? 13.195 -12.992 -7.52 1 78.75 51 HIS B O 1
ATOM 1734 N N . GLN B 1 52 ? 14.578 -14.203 -6.215 1 85.19 52 GLN B N 1
ATOM 1735 C CA . GLN B 1 52 ? 14.414 -15.414 -7.02 1 85.19 52 GLN B CA 1
ATOM 1736 C C . GLN B 1 52 ? 12.961 -15.883 -7.008 1 85.19 52 GLN B C 1
ATOM 1738 O O . GLN B 1 52 ? 12.422 -16.281 -8.039 1 85.19 52 GLN B O 1
ATOM 1743 N N . ALA B 1 53 ? 12.352 -15.844 -5.879 1 88.94 53 ALA B N 1
ATOM 1744 C CA . ALA B 1 53 ? 10.961 -16.281 -5.762 1 88.94 53 ALA B CA 1
ATOM 1745 C C . ALA B 1 53 ? 10.031 -15.359 -6.547 1 88.94 53 ALA B C 1
ATOM 1747 O O . ALA B 1 53 ? 9.047 -15.82 -7.133 1 88.94 53 ALA B O 1
ATOM 1748 N N . LEU B 1 54 ? 10.383 -14.109 -6.562 1 89.69 54 LEU B N 1
ATOM 1749 C CA . LEU B 1 54 ? 9.617 -13.156 -7.359 1 89.69 54 LEU B CA 1
ATOM 1750 C C . LEU B 1 54 ? 9.711 -13.492 -8.844 1 89.69 54 LEU B C 1
ATOM 1752 O O . LEU B 1 54 ? 8.703 -13.5 -9.547 1 89.69 54 LEU B O 1
ATOM 1756 N N . GLU B 1 55 ? 10.891 -13.789 -9.258 1 88.56 55 GLU B N 1
ATOM 1757 C CA . GLU B 1 55 ? 11.102 -14.156 -10.656 1 88.56 55 GLU B CA 1
ATOM 1758 C C . GLU B 1 55 ? 10.383 -15.461 -10.992 1 88.56 55 GLU B C 1
ATOM 1760 O O . GLU B 1 55 ? 9.766 -15.578 -12.055 1 88.56 55 GLU B O 1
ATOM 1765 N N . ASN B 1 56 ? 10.453 -16.406 -10.117 1 94.31 56 ASN B N 1
ATOM 1766 C CA . ASN B 1 56 ? 9.758 -17.672 -10.328 1 94.31 56 ASN B CA 1
ATOM 1767 C C . ASN B 1 56 ? 8.25 -17.469 -10.445 1 94.31 56 ASN B C 1
ATOM 1769 O O . ASN B 1 56 ? 7.605 -18.078 -11.297 1 94.31 56 ASN B O 1
ATOM 1773 N N . THR B 1 57 ? 7.742 -16.625 -9.625 1 97.19 57 THR B N 1
ATOM 1774 C CA . THR B 1 57 ? 6.316 -16.344 -9.68 1 97.19 57 THR B CA 1
ATOM 1775 C C . THR B 1 57 ? 5.945 -15.711 -11.023 1 97.19 57 THR B C 1
ATOM 1777 O O . THR B 1 57 ? 4.926 -16.062 -11.617 1 97.19 57 THR B O 1
ATOM 1780 N N . ARG B 1 58 ? 6.777 -14.836 -11.461 1 95.25 58 ARG B N 1
ATOM 1781 C CA . ARG B 1 58 ? 6.562 -14.211 -12.766 1 95.25 58 ARG B CA 1
ATOM 1782 C C . ARG B 1 58 ? 6.547 -15.258 -13.875 1 95.25 58 ARG B C 1
ATOM 1784 O O . ARG B 1 58 ? 5.652 -15.25 -14.727 1 95.25 58 ARG B O 1
ATOM 1791 N N . HIS B 1 59 ? 7.477 -16.125 -13.805 1 96.31 59 HIS B N 1
ATOM 1792 C CA . HIS B 1 59 ? 7.551 -17.172 -14.82 1 96.31 59 HIS B CA 1
ATOM 1793 C C . HIS B 1 59 ? 6.32 -18.062 -14.781 1 96.31 59 HIS B C 1
ATOM 1795 O O . HIS B 1 59 ? 5.777 -18.438 -15.828 1 96.31 59 HIS B O 1
ATOM 1801 N N . ILE B 1 60 ? 5.914 -18.422 -13.641 1 98.19 60 ILE B N 1
ATOM 1802 C CA . ILE B 1 60 ? 4.719 -19.234 -13.469 1 98.19 60 ILE B CA 1
ATOM 1803 C C . ILE B 1 60 ? 3.51 -18.516 -14.07 1 98.19 60 ILE B C 1
ATOM 1805 O O . ILE B 1 60 ? 2.76 -19.109 -14.852 1 98.19 60 ILE B O 1
ATOM 1809 N N . ALA B 1 61 ? 3.361 -17.297 -13.727 1 98.12 61 ALA B N 1
ATOM 1810 C CA . ALA B 1 61 ? 2.225 -16.516 -14.211 1 98.12 61 ALA B CA 1
ATOM 1811 C C . ALA B 1 61 ? 2.242 -16.406 -15.727 1 98.12 61 ALA B C 1
ATOM 1813 O O . ALA B 1 61 ? 1.207 -16.562 -16.375 1 98.12 61 ALA B O 1
ATOM 1814 N N . LYS B 1 62 ? 3.408 -16.188 -16.266 1 97.31 62 LYS B N 1
ATOM 1815 C CA . LYS B 1 62 ? 3.58 -16.062 -17.719 1 97.31 62 LYS B CA 1
ATOM 1816 C C . LYS B 1 62 ? 3.145 -17.344 -18.438 1 97.31 62 LYS B C 1
ATOM 1818 O O . LYS B 1 62 ? 2.58 -17.266 -19.531 1 97.31 62 LYS B O 1
ATOM 1823 N N . ARG B 1 63 ? 3.396 -18.469 -17.859 1 97.56 63 ARG B N 1
ATOM 1824 C CA . ARG B 1 63 ? 3.049 -19.75 -18.469 1 97.56 63 ARG B CA 1
ATOM 1825 C C . ARG B 1 63 ? 1.539 -19.969 -18.469 1 97.56 63 ARG B C 1
ATOM 1827 O O . ARG B 1 63 ? 1.009 -20.703 -19.297 1 97.56 63 ARG B O 1
ATOM 1834 N N . ILE B 1 64 ? 0.866 -19.375 -17.547 1 97.12 64 ILE B N 1
ATOM 1835 C CA . ILE B 1 64 ? -0.591 -19.438 -17.516 1 97.12 64 ILE B CA 1
ATOM 1836 C C . ILE B 1 64 ? -1.179 -18.562 -18.609 1 97.12 64 ILE B C 1
ATOM 1838 O O . ILE B 1 64 ? -2.074 -18.984 -19.344 1 97.12 64 ILE B O 1
ATOM 1842 N N . ASP B 1 65 ? -0.667 -17.344 -18.719 1 96.25 65 ASP B N 1
ATOM 1843 C CA . ASP B 1 65 ? -1.014 -16.406 -19.766 1 96.25 65 ASP B CA 1
ATOM 1844 C C . ASP B 1 65 ? 0.139 -15.438 -20.047 1 96.25 65 ASP B C 1
ATOM 1846 O O . ASP B 1 65 ? 0.644 -14.789 -19.125 1 96.25 65 ASP B O 1
ATOM 1850 N N . PRO B 1 66 ? 0.517 -15.273 -21.266 1 96.19 66 PRO B N 1
ATOM 1851 C CA . PRO B 1 66 ? 1.675 -14.438 -21.609 1 96.19 66 PRO B CA 1
ATOM 1852 C C . PRO B 1 66 ? 1.502 -12.984 -21.172 1 96.19 66 PRO B C 1
ATOM 1854 O O . PRO B 1 66 ? 2.488 -12.297 -20.891 1 96.19 66 PRO B O 1
ATOM 1857 N N . SER B 1 67 ? 0.292 -12.531 -21.016 1 93.62 67 SER B N 1
ATOM 1858 C CA . SER B 1 67 ? 0.049 -11.148 -20.641 1 93.62 67 SER B CA 1
ATOM 1859 C C . SER B 1 67 ? 0.465 -10.883 -19.188 1 93.62 67 SER B C 1
ATOM 1861 O O . SER B 1 67 ? 0.678 -9.734 -18.797 1 93.62 67 SER B O 1
ATOM 1863 N N . TYR B 1 68 ? 0.617 -11.977 -18.422 1 96 68 TYR B N 1
ATOM 1864 C CA . TYR B 1 68 ? 0.998 -11.828 -17.016 1 96 68 TYR B CA 1
ATOM 1865 C C . TYR B 1 68 ? 2.48 -11.508 -16.891 1 96 68 TYR B C 1
ATOM 1867 O O . TYR B 1 68 ? 2.932 -11.047 -15.836 1 96 68 TYR B O 1
ATOM 1875 N N . ASP B 1 69 ? 3.242 -11.656 -17.891 1 94.94 69 ASP B N 1
ATOM 1876 C CA . ASP B 1 69 ? 4.676 -11.383 -17.828 1 94.94 69 ASP B CA 1
ATOM 1877 C C . ASP B 1 69 ? 4.941 -9.945 -17.391 1 94.94 69 ASP B C 1
ATOM 1879 O O . ASP B 1 69 ? 5.574 -9.719 -16.344 1 94.94 69 ASP B O 1
ATOM 1883 N N . LYS B 1 70 ? 4.344 -8.992 -18.016 1 89.94 70 LYS B N 1
ATOM 1884 C CA . LYS B 1 70 ? 4.562 -7.578 -17.703 1 89.94 70 LYS B CA 1
ATOM 1885 C C . LYS B 1 70 ? 3.916 -7.199 -16.375 1 89.94 70 LYS B C 1
ATOM 1887 O O . LYS B 1 70 ? 4.469 -6.402 -15.617 1 89.94 70 LYS B O 1
ATOM 1892 N N . ILE B 1 71 ? 2.83 -7.84 -16.109 1 91.19 71 ILE B N 1
ATOM 1893 C CA . ILE B 1 71 ? 2.049 -7.52 -14.922 1 91.19 71 ILE B CA 1
ATOM 1894 C C . ILE B 1 71 ? 2.836 -7.906 -13.664 1 91.19 71 ILE B C 1
ATOM 1896 O O . ILE B 1 71 ? 2.805 -7.188 -12.664 1 91.19 71 ILE B O 1
ATOM 1900 N N . PHE B 1 72 ? 3.568 -8.984 -13.758 1 93.25 72 PHE B N 1
ATOM 1901 C CA . PHE B 1 72 ? 4.258 -9.531 -12.594 1 93.25 72 PHE B CA 1
ATOM 1902 C C . PHE B 1 72 ? 5.703 -9.047 -12.547 1 93.25 72 PHE B C 1
ATOM 1904 O O . PHE B 1 72 ? 6.465 -9.445 -11.664 1 93.25 72 PHE B O 1
ATOM 1911 N N . GLU B 1 73 ? 6.051 -8.211 -13.492 1 86.69 73 GLU B N 1
ATOM 1912 C CA . GLU B 1 73 ? 7.391 -7.625 -13.445 1 86.69 73 GLU B CA 1
ATOM 1913 C C . GLU B 1 73 ? 7.543 -6.684 -12.258 1 86.69 73 GLU B C 1
ATOM 1915 O O . GLU B 1 73 ? 6.684 -5.832 -12.016 1 86.69 73 GLU B O 1
ATOM 1920 N N . VAL B 1 74 ? 8.477 -7.086 -11.445 1 74.38 74 VAL B N 1
ATOM 1921 C CA . VAL B 1 74 ? 8.773 -6.215 -10.312 1 74.38 74 VAL B CA 1
ATOM 1922 C C . VAL B 1 74 ? 10.047 -5.418 -10.594 1 74.38 74 VAL B C 1
ATOM 1924 O O . VAL B 1 74 ? 11.133 -5.992 -10.695 1 74.38 74 VAL B O 1
ATOM 1927 N N . ASP B 1 75 ? 9.781 -4.25 -11.062 1 63.06 75 ASP B N 1
ATOM 1928 C CA . ASP B 1 75 ? 10.922 -3.365 -11.266 1 63.06 75 ASP B CA 1
ATOM 1929 C C . ASP B 1 75 ? 11.242 -2.582 -9.992 1 63.06 75 ASP B C 1
ATOM 1931 O O . ASP B 1 75 ? 10.625 -1.554 -9.719 1 63.06 75 ASP B O 1
ATOM 1935 N N . THR B 1 76 ? 12 -3.18 -9.18 1 56.28 76 THR B N 1
ATOM 1936 C CA . THR B 1 76 ? 12.375 -2.582 -7.906 1 56.28 76 THR B CA 1
ATOM 1937 C C . THR B 1 76 ? 13.008 -1.21 -8.117 1 56.28 76 THR B C 1
ATOM 1939 O O . THR B 1 76 ? 12.938 -0.345 -7.242 1 56.28 76 THR B O 1
ATOM 1942 N N . SER B 1 77 ? 13.805 -1.116 -9.188 1 54.5 77 SER B N 1
ATOM 1943 C CA . SER B 1 77 ? 14.422 0.179 -9.445 1 54.5 77 SER B CA 1
ATOM 1944 C C . SER B 1 77 ? 13.375 1.265 -9.648 1 54.5 77 SER B C 1
ATOM 1946 O O . SER B 1 77 ? 13.57 2.412 -9.242 1 54.5 77 SER B O 1
ATOM 1948 N N . ALA B 1 78 ? 12.281 0.881 -10.32 1 52.12 78 ALA B N 1
ATOM 1949 C CA . ALA B 1 78 ? 11.227 1.842 -10.617 1 52.12 78 ALA B CA 1
ATOM 1950 C C . ALA B 1 78 ? 10.422 2.186 -9.367 1 52.12 78 ALA B C 1
ATOM 1952 O O . ALA B 1 78 ? 9.82 3.258 -9.281 1 52.12 78 ALA B O 1
ATOM 1953 N N . MET B 1 79 ? 10.352 1.216 -8.57 1 51.81 79 MET B N 1
ATOM 1954 C CA . MET B 1 79 ? 9.57 1.46 -7.355 1 51.81 79 MET B CA 1
ATOM 1955 C C . MET B 1 79 ? 10.07 2.709 -6.633 1 51.81 79 MET B C 1
ATOM 1957 O O . MET B 1 79 ? 9.273 3.463 -6.07 1 51.81 79 MET B O 1
ATOM 1961 N N . SER B 1 80 ? 11.375 2.887 -6.648 1 49.91 80 SER B N 1
ATOM 1962 C CA . SER B 1 80 ? 11.914 4.074 -5.992 1 49.91 80 SER B CA 1
ATOM 1963 C C . SER B 1 80 ? 11.625 5.332 -6.809 1 49.91 80 SER B C 1
ATOM 1965 O O . SER B 1 80 ? 11.586 6.438 -6.262 1 49.91 80 SER B O 1
ATOM 1967 N N . LYS B 1 81 ? 11.641 5.164 -8.133 1 50.5 81 LYS B N 1
ATOM 1968 C CA . LYS B 1 81 ? 11.648 6.348 -8.992 1 50.5 81 LYS B CA 1
ATOM 1969 C C . LYS B 1 81 ? 10.297 7.047 -8.977 1 50.5 81 LYS B C 1
ATOM 1971 O O . LYS B 1 81 ? 10.219 8.266 -9.148 1 50.5 81 LYS B O 1
ATOM 1976 N N . HIS B 1 82 ? 9.219 6.25 -8.852 1 51.16 82 HIS B N 1
ATOM 1977 C CA . HIS B 1 82 ? 7.957 6.969 -8.961 1 51.16 82 HIS B CA 1
ATOM 1978 C C . HIS B 1 82 ? 7.137 6.84 -7.676 1 51.16 82 HIS B C 1
ATOM 1980 O O . HIS B 1 82 ? 6.496 5.812 -7.445 1 51.16 82 HIS B O 1
ATOM 1986 N N . LEU B 1 83 ? 7.516 7.688 -6.754 1 60.56 83 LEU B N 1
ATOM 1987 C CA . LEU B 1 83 ? 6.73 7.734 -5.523 1 60.56 83 LEU B CA 1
ATOM 1988 C C . LEU B 1 83 ? 5.453 8.539 -5.727 1 60.56 83 LEU B C 1
ATOM 1990 O O . LEU B 1 83 ? 5.508 9.758 -5.941 1 60.56 83 LEU B O 1
ATOM 1994 N N . ASP B 1 84 ? 4.402 7.848 -5.902 1 71.5 84 ASP B N 1
ATOM 1995 C CA . ASP B 1 84 ? 3.121 8.547 -5.922 1 71.5 84 ASP B CA 1
ATOM 1996 C C . ASP B 1 84 ? 2.828 9.188 -4.566 1 71.5 84 ASP B C 1
ATOM 1998 O O . ASP B 1 84 ? 3.1 8.602 -3.521 1 71.5 84 ASP B O 1
ATOM 2002 N N . LEU B 1 85 ? 2.496 10.5 -4.734 1 81.94 85 LEU B N 1
ATOM 2003 C CA . LEU B 1 85 ? 2.174 11.234 -3.52 1 81.94 85 LEU B CA 1
ATOM 2004 C C . LEU B 1 85 ? 0.683 11.555 -3.455 1 81.94 85 LEU B C 1
ATOM 2006 O O . LEU B 1 85 ? 0.027 11.68 -4.492 1 81.94 85 LEU B O 1
ATOM 2010 N N . ASP B 1 86 ? 0.135 11.57 -2.236 1 87.44 86 ASP B N 1
ATOM 2011 C CA . ASP B 1 86 ? -1.244 11.922 -1.918 1 87.44 86 ASP B CA 1
ATOM 2012 C C . ASP B 1 86 ? -1.302 13.18 -1.049 1 87.44 86 ASP B C 1
ATOM 2014 O O . ASP B 1 86 ? -0.314 13.539 -0.407 1 87.44 86 ASP B O 1
ATOM 2018 N N . CYS B 1 87 ? -2.498 13.82 -1.172 1 91.94 87 CYS B N 1
ATOM 2019 C CA . CYS B 1 87 ? -2.822 14.789 -0.135 1 91.94 87 CYS B CA 1
ATOM 2020 C C . CYS B 1 87 ? -3.137 14.094 1.185 1 91.94 87 CYS B C 1
ATOM 2022 O O . CYS B 1 87 ? -3.721 13.016 1.197 1 91.94 87 CYS B O 1
ATOM 2024 N N . LEU B 1 88 ? -2.725 14.711 2.256 1 95.25 88 LEU B N 1
ATOM 2025 C CA . LEU B 1 88 ? -2.906 14.195 3.609 1 95.25 88 LEU B CA 1
ATOM 2026 C C . LEU B 1 88 ? -3.721 15.172 4.457 1 95.25 88 LEU B C 1
ATOM 2028 O O . LEU B 1 88 ? -3.498 16.375 4.402 1 95.25 88 LEU B O 1
ATOM 2032 N N . LYS B 1 89 ? -4.727 14.672 5.18 1 93.38 89 LYS B N 1
ATOM 2033 C CA . LYS B 1 89 ? -5.379 15.398 6.266 1 93.38 89 LYS B CA 1
ATOM 2034 C C . LYS B 1 89 ? -5.312 14.609 7.57 1 93.38 89 LYS B C 1
ATOM 2036 O O . LYS B 1 89 ? -5.668 13.43 7.609 1 93.38 89 LYS B O 1
ATOM 2041 N N . VAL B 1 90 ? -4.863 15.328 8.625 1 96.31 90 VAL B N 1
ATOM 2042 C CA . VAL B 1 90 ? -4.801 14.695 9.938 1 96.31 90 VAL B CA 1
ATOM 2043 C C . VAL B 1 90 ? -5.496 15.578 10.969 1 96.31 90 VAL B C 1
ATOM 2045 O O . VAL B 1 90 ? -5.324 16.797 10.969 1 96.31 90 VAL B O 1
ATOM 2048 N N . VAL B 1 91 ? -6.332 14.977 11.742 1 94.12 91 VAL B N 1
ATOM 2049 C CA . VAL B 1 91 ? -6.824 15.555 12.984 1 94.12 91 VAL B CA 1
ATOM 2050 C C . VAL B 1 91 ? -6.227 14.812 14.172 1 94.12 91 VAL B C 1
ATOM 2052 O O . VAL B 1 91 ? -6.344 13.586 14.273 1 94.12 91 VAL B O 1
ATOM 2055 N N . THR B 1 92 ? -5.512 15.578 15.062 1 97.06 92 THR B N 1
ATOM 2056 C CA . THR B 1 92 ? -4.844 14.93 16.188 1 97.06 92 THR B CA 1
ATOM 2057 C C . THR B 1 92 ? -5.031 15.742 17.469 1 97.06 92 THR B C 1
ATOM 2059 O O . THR B 1 92 ? -5.168 16.969 17.422 1 97.06 92 THR B O 1
ATOM 2062 N N . LYS B 1 93 ? -5.094 15 18.5 1 95.81 93 LYS B N 1
ATOM 2063 C CA . LYS B 1 93 ? -5.172 15.625 19.812 1 95.81 93 LYS B CA 1
ATOM 2064 C C . LYS B 1 93 ? -3.855 15.477 20.562 1 95.81 93 LYS B C 1
ATOM 2066 O O . LYS B 1 93 ? -3.26 14.398 20.594 1 95.81 93 LYS B O 1
ATOM 2071 N N . VAL B 1 94 ? -3.316 16.547 21.125 1 96.94 94 VAL B N 1
ATOM 2072 C CA . VAL B 1 94 ? -2.193 16.578 22.047 1 96.94 94 VAL B CA 1
ATOM 2073 C C . VAL B 1 94 ? -2.658 17.109 23.406 1 96.94 94 VAL B C 1
ATOM 2075 O O . VAL B 1 94 ? -2.904 18.312 23.562 1 96.94 94 VAL B O 1
ATOM 2078 N N . GLY B 1 95 ? -2.756 16.156 24.344 1 95.69 95 GLY B N 1
ATOM 2079 C CA . GLY B 1 95 ? -3.471 16.547 25.547 1 95.69 95 GLY B CA 1
ATOM 2080 C C . GLY B 1 95 ? -4.922 16.906 25.297 1 95.69 95 GLY B C 1
ATOM 2081 O O . GLY B 1 95 ? -5.684 16.109 24.75 1 95.69 95 GLY B O 1
ATOM 2082 N N . ASN B 1 96 ? -5.277 18.094 25.594 1 93.88 96 ASN B N 1
ATOM 2083 C CA . ASN B 1 96 ? -6.66 18.531 25.422 1 93.88 96 ASN B CA 1
ATOM 2084 C C . ASN B 1 96 ? -6.809 19.453 24.203 1 93.88 96 ASN B C 1
ATOM 2086 O O . ASN B 1 96 ? -7.887 19.984 23.953 1 93.88 96 ASN B O 1
ATOM 2090 N N . LYS B 1 97 ? -5.758 19.609 23.484 1 96.69 97 LYS B N 1
ATOM 2091 C CA . LYS B 1 97 ? -5.801 20.5 22.328 1 96.69 97 LYS B CA 1
ATOM 2092 C C . LYS B 1 97 ? -5.863 19.719 21.016 1 96.69 97 LYS B C 1
ATOM 2094 O O . LYS B 1 97 ? -5.141 18.734 20.844 1 96.69 97 LYS B O 1
ATOM 2099 N N . GLU B 1 98 ? -6.738 20.156 20.203 1 96.69 98 GLU B N 1
ATOM 2100 C CA . GLU B 1 98 ? -6.887 19.531 18.891 1 96.69 98 GLU B CA 1
ATOM 2101 C C . GLU B 1 98 ? -6.156 20.328 17.812 1 96.69 98 GLU B C 1
ATOM 2103 O O . GLU B 1 98 ? -6.23 21.547 17.781 1 96.69 98 GLU B O 1
ATOM 2108 N N . TYR B 1 99 ? -5.441 19.641 16.953 1 97.5 99 TYR B N 1
ATOM 2109 C CA . TYR B 1 99 ? -4.777 20.234 15.797 1 97.5 99 TYR B CA 1
ATOM 2110 C C . TYR B 1 99 ? -5.215 19.562 14.508 1 97.5 99 TYR B C 1
ATOM 2112 O O . TYR B 1 99 ? -5.434 18.344 14.484 1 97.5 99 TYR B O 1
ATOM 2120 N N . ILE B 1 100 ? -5.402 20.375 13.5 1 97 100 ILE B N 1
ATOM 2121 C CA . ILE B 1 100 ? -5.566 19.875 12.141 1 97 100 ILE B CA 1
ATOM 2122 C C . ILE B 1 100 ? -4.348 20.266 11.305 1 97 100 ILE B C 1
ATOM 2124 O O . ILE B 1 100 ? -3.898 21.406 11.336 1 97 100 ILE B O 1
ATOM 2128 N N . PHE B 1 101 ? -3.775 19.25 10.672 1 98 101 PHE B N 1
ATOM 2129 C CA . PHE B 1 101 ? -2.758 19.641 9.703 1 98 101 PHE B CA 1
ATOM 2130 C C . PHE B 1 101 ? -2.941 18.875 8.398 1 98 101 PHE B C 1
ATOM 2132 O O . PHE B 1 101 ? -3.537 17.797 8.375 1 98 101 PHE B O 1
ATOM 2139 N N . ARG B 1 102 ? -2.473 19.547 7.32 1 97.19 102 ARG B N 1
ATOM 2140 C CA . ARG B 1 102 ? -2.617 19.109 5.934 1 97.19 102 ARG B CA 1
ATOM 2141 C C . ARG B 1 102 ? -1.281 19.172 5.199 1 97.19 102 ARG B C 1
ATOM 2143 O O . ARG B 1 102 ? -0.46 20.062 5.461 1 97.19 102 ARG B O 1
ATOM 2150 N N . GLY B 1 103 ? -1.062 18.234 4.348 1 97 103 GLY B N 1
ATOM 2151 C CA . GLY B 1 103 ? 0.186 18.188 3.604 1 97 103 GLY B CA 1
ATOM 2152 C C . GLY B 1 103 ? 0.225 17.078 2.57 1 97 103 GLY B C 1
ATOM 2153 O O . GLY B 1 103 ? -0.815 16.688 2.045 1 97 103 GLY B O 1
ATOM 2154 N N . CYS B 1 104 ? 1.435 16.688 2.172 1 92.88 104 CYS B N 1
ATOM 2155 C CA . CYS B 1 104 ? 1.688 15.641 1.192 1 92.88 104 CYS B CA 1
ATOM 2156 C C . CYS B 1 104 ? 2.289 14.406 1.856 1 92.88 104 CYS B C 1
ATOM 2158 O O . CYS B 1 104 ? 3.023 14.523 2.838 1 92.88 104 CYS B O 1
ATOM 2160 N N . GLN B 1 105 ? 1.891 13.281 1.356 1 90.75 105 GLN B N 1
ATOM 2161 C CA . GLN B 1 105 ? 2.436 12.031 1.87 1 90.75 105 GLN B CA 1
ATOM 2162 C C . GLN B 1 105 ? 2.479 10.961 0.782 1 90.75 105 GLN B C 1
ATOM 2164 O O . GLN B 1 105 ? 1.852 11.109 -0.27 1 90.75 105 GLN B O 1
ATOM 2169 N N . LEU B 1 106 ? 3.264 9.906 1.02 1 82.81 106 LEU B N 1
ATOM 2170 C CA . LEU B 1 106 ? 3.35 8.781 0.095 1 82.81 106 LEU B CA 1
ATOM 2171 C C . LEU B 1 106 ? 1.97 8.188 -0.168 1 82.81 106 LEU B C 1
ATOM 2173 O O . LEU B 1 106 ? 1.193 7.977 0.765 1 82.81 106 LEU B O 1
ATOM 2177 N N . ALA B 1 107 ? 1.701 8.07 -1.446 1 77.75 107 ALA B N 1
ATOM 2178 C CA . ALA B 1 107 ? 0.458 7.41 -1.831 1 77.75 107 ALA B CA 1
ATOM 2179 C C . ALA B 1 107 ? 0.562 5.898 -1.643 1 77.75 107 ALA B C 1
ATOM 2181 O O . ALA B 1 107 ? 1.664 5.352 -1.551 1 77.75 107 ALA B O 1
ATOM 2182 N N . GLU B 1 108 ? -0.696 5.418 -1.373 1 71 108 GLU B N 1
ATOM 2183 C CA . GLU B 1 108 ? -0.722 3.961 -1.477 1 71 108 GLU B CA 1
ATOM 2184 C C . GLU B 1 108 ? -0.251 3.498 -2.852 1 71 108 GLU B C 1
ATOM 2186 O O . GLU B 1 108 ? -0.672 4.043 -3.875 1 71 108 GLU B O 1
ATOM 2191 N N . GLN B 1 109 ? 0.779 2.783 -2.82 1 67.56 109 GLN B N 1
ATOM 2192 C CA . GLN B 1 109 ? 1.242 2.316 -4.121 1 67.56 109 GLN B CA 1
ATOM 2193 C C . GLN B 1 109 ? 0.392 1.152 -4.625 1 67.56 109 GLN B C 1
ATOM 2195 O O . GLN B 1 109 ? 0.883 0.029 -4.754 1 67.56 109 GLN B O 1
ATOM 2200 N N . 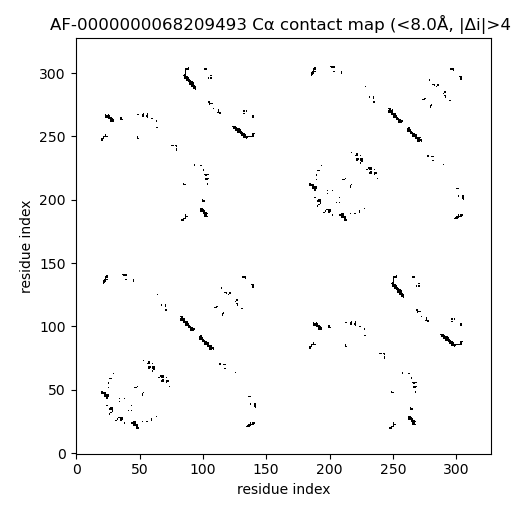LYS B 1 110 ? -0.913 1.514 -4.863 1 66.25 110 LYS B N 1
ATOM 2201 C CA . LYS B 1 110 ? -1.831 0.503 -5.379 1 66.25 110 LYS B CA 1
ATOM 2202 C C . LYS B 1 110 ? -1.334 -0.069 -6.703 1 66.25 110 LYS B C 1
ATOM 2204 O O . LYS B 1 110 ? -1.615 -1.224 -7.031 1 66.25 110 LYS B O 1
ATOM 2209 N N . SER B 1 111 ? -0.546 0.787 -7.297 1 65.25 111 SER B N 1
ATOM 2210 C CA . SER B 1 111 ? -0.06 0.374 -8.609 1 65.25 111 SER B CA 1
ATOM 2211 C C . SER B 1 111 ? 0.938 -0.774 -8.492 1 65.25 111 SER B C 1
ATOM 2213 O O . SER B 1 111 ? 1.216 -1.464 -9.477 1 65.25 111 SER B O 1
ATOM 2215 N N . LEU B 1 112 ? 1.285 -0.906 -7.246 1 73.62 112 LEU B N 1
ATOM 2216 C CA . LEU B 1 112 ? 2.256 -1.981 -7.066 1 73.62 112 LEU B CA 1
ATOM 2217 C C . LEU B 1 112 ? 1.568 -3.264 -6.613 1 73.62 112 LEU B C 1
ATOM 2219 O O . LEU B 1 112 ? 2.186 -4.332 -6.59 1 73.62 112 LEU B O 1
ATOM 2223 N N . ASP B 1 113 ? 0.284 -3.084 -6.344 1 79.25 113 ASP B N 1
ATOM 2224 C CA . ASP B 1 113 ? -0.46 -4.25 -5.879 1 79.25 113 ASP B CA 1
ATOM 2225 C C . ASP B 1 113 ? -0.764 -5.207 -7.027 1 79.25 113 ASP B C 1
ATOM 2227 O O . ASP B 1 113 ? -1.527 -4.871 -7.934 1 79.25 113 ASP B O 1
ATOM 2231 N N . ILE B 1 114 ? -0.301 -6.371 -6.93 1 89.38 114 ILE B N 1
ATOM 2232 C CA . ILE B 1 114 ? -0.414 -7.355 -8 1 89.38 114 ILE B CA 1
ATOM 2233 C C . ILE B 1 114 ? -1.885 -7.695 -8.234 1 89.38 114 ILE B C 1
ATOM 2235 O O . ILE B 1 114 ? -2.303 -7.91 -9.375 1 89.38 114 ILE B O 1
ATOM 2239 N N . CYS B 1 115 ? -2.736 -7.719 -7.203 1 88.94 115 CYS B N 1
ATOM 2240 C CA . CYS B 1 115 ? -4.141 -8.086 -7.352 1 88.94 115 CYS B CA 1
ATOM 2241 C C . CYS B 1 115 ? -4.906 -7 -8.102 1 88.94 115 CYS B C 1
ATOM 2243 O O . CYS B 1 115 ? -5.805 -7.301 -8.891 1 88.94 115 CYS B O 1
ATOM 2245 N N . VAL B 1 116 ? -4.488 -5.801 -7.832 1 85.56 116 VAL B N 1
ATOM 2246 C CA . VAL B 1 116 ? -5.086 -4.68 -8.547 1 85.56 116 VAL B CA 1
ATOM 2247 C C . VAL B 1 116 ? -4.652 -4.711 -10.008 1 85.56 116 VAL B C 1
ATOM 2249 O O . VAL B 1 116 ? -5.473 -4.516 -10.914 1 85.56 116 VAL B O 1
ATOM 2252 N N . LYS B 1 117 ? -3.359 -4.977 -10.289 1 87.94 117 LYS B N 1
ATOM 2253 C CA . LYS B 1 117 ? -2.848 -5.066 -11.648 1 87.94 117 LYS B CA 1
ATOM 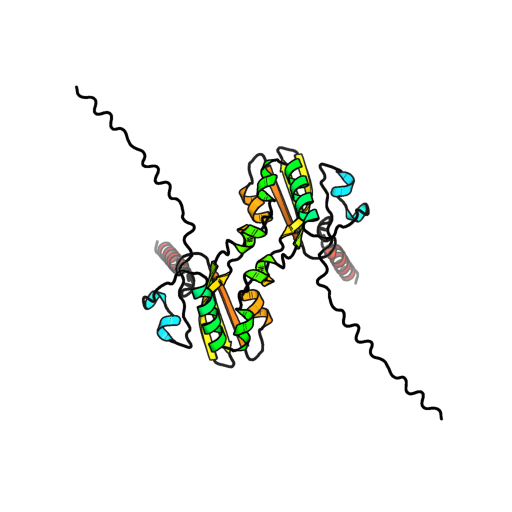2254 C C . LYS B 1 117 ? -3.551 -6.176 -12.43 1 87.94 117 LYS B C 1
ATOM 2256 O O . LYS B 1 117 ? -3.91 -5.992 -13.594 1 87.94 117 LYS B O 1
ATOM 2261 N N . MET B 1 118 ? -3.779 -7.262 -11.758 1 93 118 MET B N 1
ATOM 2262 C CA . MET B 1 118 ? -4.422 -8.398 -12.414 1 93 118 MET B CA 1
ATOM 2263 C C . MET B 1 118 ? -5.879 -8.086 -12.734 1 93 118 MET B C 1
ATOM 2265 O O . MET B 1 118 ? -6.395 -8.5 -13.773 1 93 118 MET B O 1
ATOM 2269 N N . LYS B 1 119 ? -6.57 -7.359 -11.789 1 91.44 119 LYS B N 1
ATOM 2270 C CA . LYS B 1 119 ? -7.957 -6.977 -12.039 1 91.44 119 LYS B CA 1
ATOM 2271 C C . LYS B 1 119 ? -8.07 -6.105 -13.281 1 91.44 119 LYS B C 1
ATOM 2273 O O . LYS B 1 119 ? -8.961 -6.312 -14.109 1 91.44 119 LYS B O 1
ATOM 2278 N N . LYS B 1 120 ? -7.145 -5.238 -13.469 1 89.5 120 LYS B N 1
ATOM 2279 C CA . LYS B 1 120 ? -7.148 -4.336 -14.617 1 89.5 120 LYS B CA 1
ATOM 2280 C C . LYS B 1 120 ? -6.922 -5.102 -15.922 1 89.5 120 LYS B C 1
ATOM 2282 O O . LYS B 1 120 ? -7.395 -4.684 -16.984 1 89.5 120 LYS B O 1
ATOM 2287 N N . ALA B 1 121 ? -6.223 -6.211 -15.781 1 90.62 121 ALA B N 1
ATOM 2288 C CA . ALA B 1 121 ? -5.879 -7 -16.969 1 90.62 121 ALA B CA 1
ATOM 2289 C C . ALA B 1 121 ? -6.996 -7.984 -17.312 1 90.62 121 ALA B C 1
ATOM 2291 O O . ALA B 1 121 ? -6.93 -8.68 -18.328 1 90.62 121 ALA B O 1
ATOM 2292 N N . ASP B 1 122 ? -8.047 -8.016 -16.484 1 91.62 122 ASP B N 1
ATOM 2293 C CA . ASP B 1 122 ? -9.133 -8.969 -16.703 1 91.62 122 ASP B CA 1
ATOM 2294 C C . ASP B 1 122 ? -9.812 -8.727 -18.062 1 91.62 122 ASP B C 1
ATOM 2296 O O . ASP B 1 122 ? -10.023 -7.582 -18.453 1 91.62 122 ASP B O 1
ATOM 2300 N N . THR B 1 123 ? -9.984 -9.781 -18.75 1 94.12 123 THR B N 1
ATOM 2301 C CA . THR B 1 123 ? -10.789 -9.844 -19.953 1 94.12 123 THR B CA 1
ATOM 2302 C C . THR B 1 123 ? -11.805 -10.977 -19.875 1 94.12 123 THR B C 1
ATOM 2304 O O . THR B 1 123 ? -11.867 -11.688 -18.875 1 94.12 123 THR B O 1
ATOM 2307 N N . ASN B 1 124 ? -12.609 -11.094 -20.969 1 92.94 124 ASN B N 1
ATOM 2308 C CA . ASN B 1 124 ? -13.523 -12.227 -21.016 1 92.94 124 ASN B CA 1
ATOM 2309 C C . ASN B 1 124 ? -12.766 -13.555 -21.078 1 92.94 124 ASN B C 1
ATOM 2311 O O . ASN B 1 124 ? -13.266 -14.578 -20.625 1 92.94 124 ASN B O 1
ATOM 2315 N N . TYR B 1 125 ? -11.68 -13.523 -21.688 1 96.19 125 TYR B N 1
ATOM 2316 C CA . TYR B 1 125 ? -10.883 -14.727 -21.891 1 96.19 125 TYR B CA 1
ATOM 2317 C C . TYR B 1 125 ? -9.984 -14.992 -20.688 1 96.19 125 TYR B C 1
ATOM 2319 O O . TYR B 1 125 ? -9.719 -16.141 -20.344 1 96.19 125 TYR B O 1
ATOM 2327 N N . LEU B 1 126 ? -9.43 -14.031 -20 1 96.69 126 LEU B N 1
ATOM 2328 C CA . LEU B 1 126 ? -8.547 -14.062 -18.844 1 96.69 126 LEU B CA 1
ATOM 2329 C C . LEU B 1 126 ? -9.172 -13.328 -17.656 1 96.69 126 LEU B C 1
ATOM 2331 O O . LEU B 1 126 ? -9.25 -12.102 -17.656 1 96.69 126 LEU B O 1
ATOM 2335 N N . LYS B 1 127 ? -9.641 -14.133 -16.641 1 95.75 127 LYS B N 1
ATOM 2336 C CA . LYS B 1 127 ? -10.367 -13.523 -15.523 1 95.75 127 LYS B CA 1
ATOM 2337 C C . LYS B 1 127 ? -9.875 -14.062 -14.18 1 95.75 127 LYS B C 1
ATOM 2339 O O . LYS B 1 127 ? -10.062 -15.242 -13.875 1 95.75 127 LYS B O 1
ATOM 2344 N N . LYS B 1 128 ? -9.219 -13.227 -13.445 1 95.38 128 LYS B N 1
ATOM 2345 C CA . LYS B 1 128 ? -8.859 -13.555 -12.07 1 95.38 128 LYS B CA 1
ATOM 2346 C C . LYS B 1 128 ? -10.094 -13.648 -11.18 1 95.38 128 LYS B C 1
ATOM 2348 O O . LYS B 1 128 ? -10.82 -12.672 -11.016 1 95.38 128 LYS B O 1
ATOM 2353 N N . THR B 1 129 ? -10.352 -14.773 -10.57 1 90.19 129 THR B N 1
ATOM 2354 C CA . THR B 1 129 ? -11.523 -14.953 -9.727 1 90.19 129 THR B CA 1
ATOM 2355 C C . THR B 1 129 ? -11.156 -14.812 -8.25 1 90.19 129 THR B C 1
ATOM 2357 O O . THR B 1 129 ? -12.016 -14.539 -7.414 1 90.19 129 THR B O 1
ATOM 2360 N N . HIS B 1 130 ? -9.977 -15.039 -7.93 1 87.38 130 HIS B N 1
ATOM 2361 C CA . HIS B 1 130 ? -9.453 -14.836 -6.582 1 87.38 130 HIS B CA 1
ATOM 2362 C C . HIS B 1 130 ? -8.008 -14.359 -6.613 1 87.38 130 HIS B C 1
ATOM 2364 O O . HIS B 1 130 ? -7.211 -14.828 -7.426 1 87.38 130 HIS B O 1
ATOM 2370 N N . CYS B 1 131 ? -7.684 -13.477 -5.82 1 91.69 131 CYS B N 1
ATOM 2371 C CA . CYS B 1 131 ? -6.328 -12.977 -5.613 1 91.69 131 CYS B CA 1
ATOM 2372 C C . CYS B 1 131 ? -6.137 -12.508 -4.176 1 91.69 131 CYS B C 1
ATOM 2374 O O . CYS B 1 131 ? -6.855 -11.617 -3.711 1 91.69 131 CYS B O 1
ATOM 2376 N N . SER B 1 132 ? -5.184 -13.125 -3.443 1 88.31 132 SER B N 1
ATOM 2377 C CA . SER B 1 132 ? -4.953 -12.711 -2.064 1 88.31 132 SER B CA 1
ATOM 2378 C C . SER B 1 132 ? -3.469 -12.75 -1.718 1 88.31 132 SER B C 1
ATOM 2380 O O . SER B 1 132 ? -2.713 -13.539 -2.287 1 88.31 132 SER B O 1
ATOM 2382 N N . ARG B 1 133 ? -3.078 -11.883 -0.885 1 86.75 133 ARG B N 1
ATOM 2383 C CA . ARG B 1 133 ? -1.747 -11.844 -0.29 1 86.75 133 ARG B CA 1
ATOM 2384 C C . ARG B 1 133 ? -1.819 -12.008 1.225 1 86.75 133 ARG B C 1
ATOM 2386 O O . ARG B 1 133 ? -2.822 -11.656 1.846 1 86.75 133 ARG B O 1
ATOM 2393 N N . CYS B 1 134 ? -0.793 -12.711 1.804 1 81.06 134 CYS B N 1
ATOM 2394 C CA . CYS B 1 134 ? -0.711 -12.914 3.246 1 81.06 134 CYS B CA 1
ATOM 2395 C C . CYS B 1 134 ? 0.74 -12.977 3.707 1 81.06 134 CYS B C 1
ATOM 2397 O O . CYS B 1 134 ? 1.644 -13.195 2.898 1 81.06 134 CYS B O 1
ATOM 2399 N N . SER B 1 135 ? 0.998 -12.828 5.031 1 82.19 135 SER B N 1
ATOM 2400 C CA . SER B 1 135 ? 2.359 -12.484 5.43 1 82.19 135 SER B CA 1
ATOM 2401 C C . SER B 1 135 ? 2.916 -13.5 6.422 1 82.19 135 SER B C 1
ATOM 2403 O O . SER B 1 135 ? 3.947 -13.258 7.055 1 82.19 135 SER B O 1
ATOM 2405 N N . THR B 1 136 ? 2.205 -14.609 6.633 1 80.94 136 THR B N 1
ATOM 2406 C CA . THR B 1 136 ? 2.736 -15.656 7.492 1 80.94 136 THR B CA 1
ATOM 2407 C C . THR B 1 136 ? 3.172 -16.859 6.668 1 80.94 136 THR B C 1
ATOM 2409 O O . THR B 1 136 ? 2.734 -17.031 5.531 1 80.94 136 THR B O 1
ATOM 2412 N N . ASP B 1 137 ? 3.988 -17.656 7.254 1 87.25 137 ASP B N 1
ATOM 2413 C CA . ASP B 1 137 ? 4.527 -18.781 6.516 1 87.25 137 ASP B CA 1
ATOM 2414 C C . ASP B 1 137 ? 3.408 -19.703 6.035 1 87.25 137 ASP B C 1
ATOM 2416 O O . ASP B 1 137 ? 2.535 -20.094 6.812 1 87.25 137 ASP B O 1
ATOM 2420 N N . GLY B 1 138 ? 3.406 -20.031 4.734 1 90.81 138 GLY B N 1
ATOM 2421 C CA . GLY B 1 138 ? 2.523 -21.031 4.148 1 90.81 138 GLY B CA 1
ATOM 2422 C C . GLY B 1 138 ? 1.075 -20.594 4.09 1 90.81 138 GLY B C 1
ATOM 2423 O O . GLY B 1 138 ? 0.184 -21.391 3.811 1 90.81 138 GLY B O 1
ATOM 2424 N N . CYS B 1 139 ? 0.879 -19.344 4.289 1 86.69 139 CYS B N 1
ATOM 2425 C CA . CYS B 1 139 ? -0.486 -18.844 4.426 1 86.69 139 CYS B CA 1
ATOM 2426 C C . CYS B 1 139 ? -1.224 -18.906 3.094 1 86.69 139 CYS B C 1
ATOM 2428 O O . CYS B 1 139 ? -2.451 -18.812 3.055 1 86.69 139 CYS B O 1
ATOM 2430 N N . ASN B 1 140 ? -0.434 -19.031 1.969 1 93.31 140 ASN B N 1
ATOM 2431 C CA . ASN B 1 140 ? -1.088 -19.031 0.665 1 93.31 140 ASN B CA 1
ATOM 2432 C C . ASN B 1 140 ? -1.529 -20.438 0.256 1 93.31 140 ASN B C 1
ATOM 2434 O O . ASN B 1 140 ? -1.629 -20.734 -0.935 1 93.31 140 ASN B O 1
ATOM 2438 N N . SER B 1 141 ? -1.711 -21.297 1.267 1 91.19 141 SER B N 1
ATOM 2439 C CA . SER B 1 141 ? -2.311 -22.609 1.043 1 91.19 141 SER B CA 1
ATOM 2440 C C . SER B 1 141 ? -3.812 -22.5 0.801 1 91.19 141 SER B C 1
ATOM 2442 O O . SER B 1 141 ? -4.301 -21.453 0.373 1 91.19 141 SER B O 1
ATOM 2444 N N . VAL B 1 142 ? -4.492 -23.641 0.94 1 84.62 142 VAL B N 1
ATOM 2445 C CA . VAL B 1 142 ? -5.934 -23.688 0.698 1 84.62 142 VAL B CA 1
ATOM 2446 C C . VAL B 1 142 ? -6.664 -22.938 1.812 1 84.62 142 VAL B C 1
ATOM 2448 O O . VAL B 1 142 ? -6.293 -23.031 2.984 1 84.62 142 VAL B O 1
ATOM 2451 N N . THR B 1 143 ? -7.281 -21.734 1.43 1 63.09 143 THR B N 1
ATOM 2452 C CA . THR B 1 143 ? -8.07 -21.031 2.434 1 63.09 143 THR B CA 1
ATOM 2453 C C . THR B 1 143 ? -9.07 -21.984 3.096 1 63.09 143 THR B C 1
ATOM 2455 O O . THR B 1 143 ? -9.766 -22.734 2.412 1 63.09 143 THR B O 1
ATOM 2458 N N . ARG B 1 144 ? -8.742 -22.328 4.328 1 47.03 144 ARG B N 1
ATOM 2459 C CA . ARG B 1 144 ? -9.734 -23.094 5.07 1 47.03 144 ARG B CA 1
ATOM 2460 C C . ARG B 1 144 ? -11.031 -22.312 5.238 1 47.03 144 ARG B C 1
ATOM 2462 O O . ARG B 1 144 ? -11.016 -21.156 5.668 1 47.03 144 ARG B O 1
ATOM 2469 N N . SER B 1 145 ? -11.883 -22.406 4.168 1 43.62 145 SER B N 1
ATOM 2470 C CA . SER B 1 145 ? -13.203 -21.984 4.633 1 43.62 145 SER B CA 1
ATOM 2471 C C . SER B 1 145 ? -13.438 -22.406 6.078 1 43.62 145 SER B C 1
ATOM 2473 O O . SER B 1 145 ? -13.43 -23.594 6.391 1 43.62 145 SER B O 1
ATOM 2475 N N . PHE B 1 146 ? -12.805 -21.734 6.914 1 39.06 146 PHE B N 1
ATOM 2476 C CA . PHE B 1 146 ? -13.297 -22.125 8.227 1 39.06 146 PHE B CA 1
ATOM 2477 C C . PHE B 1 146 ? -14.82 -22.203 8.234 1 39.06 146 PHE B C 1
ATOM 2479 O O . PHE B 1 146 ? -15.5 -21.172 8.164 1 39.06 146 PHE B O 1
ATOM 2486 N N . VAL B 1 147 ? -15.383 -23.047 7.516 1 38.72 147 VAL B N 1
ATOM 2487 C CA . VAL B 1 147 ? -16.75 -23.375 7.902 1 38.72 147 VAL B CA 1
ATOM 2488 C C . VAL B 1 147 ? -16.859 -23.422 9.422 1 38.72 147 VAL B C 1
ATOM 2490 O O . VAL B 1 147 ? -16.125 -24.156 10.086 1 38.72 147 VAL B O 1
ATOM 2493 N N . SER B 1 148 ? -17.188 -22.328 9.992 1 39.25 148 SER B N 1
ATOM 2494 C CA . SER B 1 148 ? -17.547 -22.266 11.406 1 39.25 148 SER B CA 1
ATOM 2495 C C . SER B 1 148 ? -18.344 -23.5 11.82 1 39.25 148 SER B C 1
ATOM 2497 O O . SER B 1 148 ? -19.469 -23.703 11.367 1 39.25 148 SER B O 1
ATOM 2499 N N . THR B 1 149 ? -17.75 -24.547 11.898 1 42.41 149 THR B N 1
ATOM 2500 C CA . THR B 1 149 ? -18.344 -25.688 12.562 1 42.41 149 THR B CA 1
ATOM 2501 C C . THR B 1 149 ? -19.047 -25.266 13.852 1 42.41 149 THR B C 1
ATOM 2503 O O . THR B 1 149 ? -19.469 -26.125 14.648 1 42.41 149 THR B O 1
ATOM 2506 N N . MET B 1 150 ? -19.094 -23.984 14.07 1 41.31 150 MET B N 1
ATOM 2507 C CA . MET B 1 150 ? -19.781 -23.672 15.312 1 41.31 150 MET B CA 1
ATOM 2508 C C . MET B 1 150 ? -21.266 -24.031 15.219 1 41.31 150 MET B C 1
ATOM 2510 O O . MET B 1 150 ? -22 -23.875 16.188 1 41.31 150 MET B O 1
ATOM 2514 N N . CYS B 1 151 ? -21.766 -24.203 13.992 1 43.66 151 CYS B N 1
ATOM 2515 C CA . CYS B 1 151 ? -23.203 -24.422 14.008 1 43.66 151 CYS B CA 1
ATOM 2516 C C . CYS B 1 151 ? -23.547 -25.766 14.641 1 43.66 151 CYS B C 1
ATOM 2518 O O . CYS B 1 151 ? -24.703 -26.031 14.945 1 43.66 151 CYS B O 1
ATOM 2520 N N . LEU B 1 152 ? -22.594 -26.656 14.617 1 44.28 152 LEU B N 1
ATOM 2521 C CA . LEU B 1 152 ? -23.078 -27.969 15.008 1 44.28 152 LEU B CA 1
ATOM 2522 C C . LEU B 1 152 ? -23.281 -28.047 16.516 1 44.28 152 LEU B C 1
ATOM 2524 O O . LEU B 1 152 ? -24.109 -28.828 17 1 44.28 152 LEU B O 1
ATOM 2528 N N . PHE B 1 153 ? -22.531 -27.203 17.266 1 47.22 153 PHE B N 1
ATOM 2529 C CA . PHE B 1 153 ? -22.656 -27.438 18.703 1 47.22 153 PHE B CA 1
ATOM 2530 C C . PHE B 1 153 ? -23.922 -26.812 19.266 1 47.22 153 PHE B C 1
ATOM 2532 O O . PHE B 1 153 ? -24.469 -27.281 20.25 1 47.22 153 PHE B O 1
ATOM 2539 N N . LEU B 1 154 ? -24.422 -25.797 18.453 1 45.81 154 LEU B N 1
ATOM 2540 C CA . LEU B 1 154 ? -25.594 -25.156 19.031 1 45.81 154 LEU B CA 1
ATOM 2541 C C . LEU B 1 154 ? -26.812 -26.062 18.906 1 45.81 154 LEU B C 1
ATOM 2543 O O . LEU B 1 154 ? -27.719 -26.016 19.75 1 45.81 154 LEU B O 1
ATOM 2547 N N . SER B 1 155 ? -26.781 -26.875 17.844 1 48.19 155 SER B N 1
ATOM 2548 C CA . SER B 1 155 ? -27.984 -27.672 17.688 1 48.19 155 SER B CA 1
ATOM 2549 C C . SER B 1 155 ? -28.109 -28.719 18.797 1 48.19 155 SER B C 1
ATOM 2551 O O . SER B 1 155 ? -29.203 -29.203 19.094 1 48.19 155 SER B O 1
ATOM 2553 N N . PHE B 1 156 ? -26.953 -29.078 19.359 1 50.66 156 PHE B N 1
ATOM 2554 C CA . PHE B 1 156 ? -27.031 -30.141 20.359 1 50.66 156 PHE B CA 1
ATOM 2555 C C . PHE B 1 156 ? -27.594 -29.594 21.672 1 50.66 156 PHE B C 1
ATOM 2557 O O . PHE B 1 156 ? -28.344 -30.297 22.359 1 50.66 156 PHE B O 1
ATOM 2564 N N . LEU B 1 157 ? -27.406 -28.297 21.906 1 50.97 157 LEU B N 1
ATOM 2565 C CA . LEU B 1 157 ? -27.875 -27.781 23.188 1 50.97 157 LEU B CA 1
ATOM 2566 C C . LEU B 1 157 ? -29.406 -27.656 23.188 1 50.97 157 LEU B C 1
ATOM 2568 O O . LEU B 1 157 ? -30.047 -27.859 24.219 1 50.97 157 LEU B O 1
ATOM 2572 N N . LEU B 1 158 ? -29.922 -27.406 22 1 51.16 158 LEU B N 1
ATOM 2573 C CA . LEU B 1 158 ? -31.375 -27.266 22.016 1 51.16 158 LEU B CA 1
ATOM 2574 C C . LEU B 1 158 ? -32.031 -28.609 22.234 1 51.16 158 LEU B C 1
ATOM 2576 O O . LEU B 1 158 ? -33.156 -28.672 22.797 1 51.16 158 LEU B O 1
ATOM 2580 N N . GLN B 1 159 ? -31.344 -29.625 21.719 1 50.56 159 GLN B N 1
ATOM 2581 C CA . GLN B 1 159 ? -32 -30.922 21.906 1 50.56 159 GLN B CA 1
ATOM 2582 C C . GLN B 1 159 ? -32 -31.328 23.375 1 50.56 159 GLN B C 1
ATOM 2584 O O . GLN B 1 159 ? -32.969 -31.969 23.828 1 50.56 159 GLN B O 1
ATOM 2589 N N . ILE B 1 160 ? -30.984 -30.844 24.125 1 51.97 160 ILE B N 1
ATOM 2590 C CA . ILE B 1 160 ? -30.953 -31.281 25.516 1 51.97 160 ILE B CA 1
ATOM 2591 C C . ILE B 1 160 ? -32.062 -30.578 26.297 1 51.97 160 ILE B C 1
ATOM 2593 O O . ILE B 1 160 ? -32.688 -31.172 27.172 1 51.97 160 ILE B O 1
ATOM 2597 N N . TYR B 1 161 ? -32.438 -29.328 25.875 1 51.59 161 TYR B N 1
ATOM 2598 C CA . TYR B 1 161 ? -33.438 -28.625 26.656 1 51.59 161 TYR B CA 1
ATOM 2599 C C . TYR B 1 161 ? -34.812 -29.281 26.516 1 51.59 161 TYR B C 1
ATOM 2601 O O . TYR B 1 161 ? -35.719 -29.031 27.312 1 51.59 161 TYR B O 1
ATOM 2609 N N . ARG B 1 162 ? -35 -29.828 25.297 1 49.31 162 ARG B N 1
ATOM 2610 C CA . ARG B 1 162 ? -36.344 -30.406 25.172 1 49.31 162 ARG B CA 1
ATOM 2611 C C . ARG B 1 162 ? -36.469 -31.672 26 1 49.31 162 ARG B C 1
ATOM 2613 O O . ARG B 1 162 ? -37.562 -32.219 26.125 1 49.31 162 ARG B O 1
ATOM 2620 N N . CYS B 1 163 ? -35.312 -32.344 26.188 1 47.91 163 CYS B N 1
ATOM 2621 C CA . CYS B 1 163 ? -35.5 -33.594 26.891 1 47.91 163 CYS B CA 1
ATOM 2622 C C . CYS B 1 163 ? -35.75 -33.344 28.375 1 47.91 163 CYS B C 1
ATOM 2624 O O . CYS B 1 163 ? -36.219 -34.25 29.078 1 47.91 163 CYS B O 1
ATOM 2626 N N . PHE B 1 164 ? -35.375 -32.25 28.875 1 40.97 164 PHE B N 1
ATOM 2627 C CA . PHE B 1 164 ? -35.812 -32.219 30.266 1 40.97 164 PHE B CA 1
ATOM 2628 C C . PHE B 1 164 ? -37.188 -31.531 30.375 1 40.97 164 PHE B C 1
ATOM 2630 O O . PHE B 1 164 ? -37.438 -30.547 29.672 1 40.97 164 PHE B O 1
#

=== Feature glossary ===
Key to the feature types in this record:

Secondary structure (8-state, DSSP). Secondary structure is the local, repeating backbone conformation. DSSP classifies it into eight states by reading the hydrogen-bond network: three helix types (H, G, I), two β types (E, B), two non-regular types (T, S), and unstructured coil (-).

Backbone torsions (φ/ψ). Backbone dihedral angles. Every residue except chain termini has a φ (preceding-C → N → Cα → C) and a ψ (N → Cα → C → next-N). They are reported in degrees following the IUPAC sign convention. Secondary structure is essentially a statement about which (φ, ψ) basin each residue occupies.

Predicted aligned error. Predicted Aligned Error (PAE) is an AlphaFold confidence matrix: entry (i, j) is the expected error in the position of residue j, in ångströms, when the prediction is superimposed on the true structure at residue i. Low PAE within a block of residues means that block is internally rigid and well-predicted; high PAE between two blocks means their relative placement is uncertain even if each block individually is confident.

B-factor. B-factor (Debye–Waller factor) reflects atomic displacement in the crystal lattice. It is an experimental observable (units Å²), not a prediction; low values mean the atom is pinned down, high values mean it moves or is heterogeneous across the crystal.

Secondary structure (3-state, P-SEA). Three-state secondary structure (P-SEA) collapses the eight DSSP classes into helix (a), strand (b), and coil (c). P-SEA assigns these from Cα geometry alone — distances and angles — without requiring backbone oxygens, so it works on any Cα trace.

Sequence. Primary structure: the covalent order of the twenty standard amino acids along the backbone. Two proteins with the same sequence will (almost always) fold to the same structure; two with 30% identity often share a fold but not the details.

pLDDT. pLDDT is the predicted lDDT-Cα score: AlphaFold's confidence that the local environment of each residue (all inter-atomic distances within 15 Å) is correctly placed. It is a per-residue number between 0 and 100, with higher meaning more reliable.

InterPro / GO / CATH / organism. Functional annotations link the protein to curated databases. InterPro entries identify conserved domains and families by matching the sequence against member-database signatures (Pfam, PROSITE, CDD, …). Gene Ontology (GO) terms describe molecular function, biological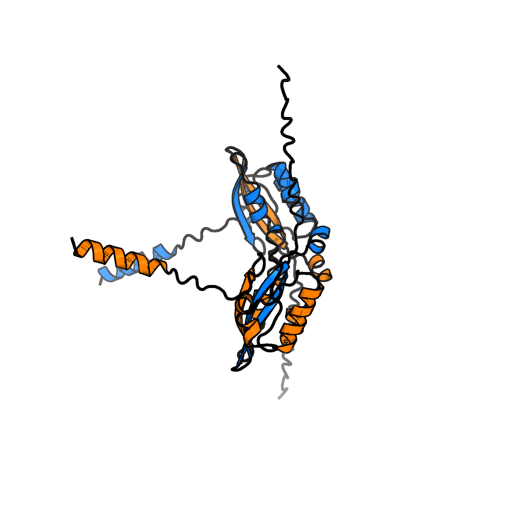 process, and cellular component in a controlled vocabulary. CATH places the structure in a hierarchical fold classification (Class/Architecture/Topology/Homologous-superfamily). The organism is the source species.

Contact-map, Ramachandran, and PAE plots. Three diagnostic plots accompany the record. The Cα contact map visualizes the tertiary structure as a 2D adjacency matrix (8 Å cutoff, sequence-local contacts suppressed). The Ramachandran plot shows the distribution of backbone (φ, ψ) torsions, with points in the α and β basins reflecting secondary structure content. The PAE plot shows AlphaFold's inter-residue confidence as a color matrix.

mmCIF coordinates. The mmCIF table is the protein's shape written out atom by atom. For each backbone N, Cα, C, and carbonyl O, it records an (x, y, z) coordinate triple in Å plus the residue type, chain letter, and residue number.

Radius of gyration, Cα contacts, bounding box. Three whole-structure scalars: the radius of gyration (RMS distance of Cα from centroid, in Å), the count of Cα–Cα contacts (pairs closer than 8 Å and separated by more than four residues in sequence — i.e. tertiary, not local, contacts), and the bounding-box dimensions. Together they distinguish compact globular folds from extended fibres or disordered chains.

Foldseek 3Di. The Foldseek 3Di string encodes local tertiary geometry as a 20-letter alphabet — one character per residue — derived from the relative positions of nearby Cα atoms. Unlike the amino-acid sequence, 3Di is a direct function of the 3D structure, so two proteins with the same fold have similar 3Di strings even at low sequence identity.

Rendered structure images. Six rendered views show the 3D structure from the faces of a cube — i.e. along ±x, ±y, ±z. Rendering representation is drawn randomly per protein from cartoon (secondary-structure ribbons), sticks (backbone bonds), or molecular surface; coloring is either N→C rainbow (blue at the N-terminus through red at the C-terminus) or one color per chain.

Nearest PDB structures. The Foldseek neighbor list gives the closest experimentally determined structures in the PDB, ranked by structural alignment. TM-score near 1 means near-identical fold; near 0.3 means only rough topology match. This is how one finds what a novel AlphaFold prediction most resembles in the solved-structure universe.

Solvent-accessible surface area. SASA measures how much of the protein is reachable by solvent. It is computed by rolling a water-sized probe over the atomic surface and summing the exposed area (Å²). Per-residue SASA distinguishes core (buried, low SASA) from surface (exposed, high SASA) residues; total SASA is a whole-molecule size measure.